Protein AF-A0A2S6IMH3-F1 (afdb_monomer_lite)

Sequence (293 aa):
MNIKSLANKIFGTENSYPKGGEVFQAMNDVEITYLTHFMAPYTGGEKAILLKGEKVLVSKPLNSKPKGYYCYPLNADEVEQRIIPNSDKNNPAYNGFSLSIDTKSLNTDFIKIELMPIEYRKGDATSPIDENTKIITHICNDIGGWGKGFVMAITKKWKEPENEYRKWYKAKIGEESNIVEYQRLTRRDEYSNEKEFKLGNVQFVKVSNGLWIANMIAQHKIRKNNDGLPPIRYPFVRECLERVREFAQVENANVHMPRIGCGLAGGEWTKIEEIINDELIAHEIRTTVYDFE

Secondary structure (DSSP, 8-state):
--HHHHHHHHH--S-----TT-EEEESS-EEEEEEEEESSS-----EEEEPTT-EEEEPPPSSSS-SEEEEEETTHHHHHHHHS-HHHHTSTTEEEEEEEEEHHHHHHTEEEE-PPPPEEEES-TTS---SSEEEEEEEEETT---SSSHHHHHHHH-SHHHHHHHHHHHHSB---BTTEEEPPPTTS-TT--TTBSSTT-EEEEEEETTEEEEEEEEE-SSS--TT---SB-HHHHHHHHHHHHHHHHHHTEEEEEESTTSSTT---HHHHHHHHIIIIITTT--EEEEEP-

Foldseek 3Di:
DDPVVVCCLVQVPDLDDDAALWKKFFQAWDWWKKWWDFPDPDIDIDIDTDGGGWMWGFHHDPDPRDQWTWIATPPQVVCCVPPPDPVQLVDPGTDGMTITGGSVCRNHRIDIDDFDAAAEDADQLVDDDDPAQEEEEAEDELQLDADDDNSVVCCVQAVFVSVQSNVLSVVQFHDDDPFKDWFDDPSDDPPDDLRGSDQLHWIWGHRDVSYIYTHQHAFYDQQADPVRHFRGHLVSLLSSLLSVQVVCVVRVYAYTYELHCVPSRPDDSVSSSSSCSNRARSSNRHHYYYDYD

pLDDT: mean 91.73, std 11.68, range [42.66, 98.88]

Structure (mmCIF, N/CA/C/O backbone):
data_AF-A0A2S6IMH3-F1
#
_entry.id   AF-A0A2S6IMH3-F1
#
loop_
_atom_site.group_PDB
_atom_site.id
_atom_site.type_symbol
_atom_site.label_atom_id
_atom_site.label_alt_id
_atom_site.label_comp_id
_atom_site.label_asym_id
_atom_site.label_entity_id
_atom_site.label_seq_id
_atom_site.pdbx_PDB_ins_code
_atom_site.Cartn_x
_atom_site.Cartn_y
_atom_site.Cartn_z
_atom_site.occupancy
_atom_site.B_iso_or_equiv
_atom_site.auth_seq_id
_atom_site.auth_comp_id
_atom_site.auth_asym_id
_atom_site.auth_atom_id
_atom_site.pdbx_PDB_model_num
ATOM 1 N N . MET A 1 1 ? 5.808 -21.709 34.365 1.00 49.97 1 MET A N 1
ATOM 2 C CA . MET A 1 1 ? 4.997 -20.593 33.827 1.00 49.97 1 MET A CA 1
ATOM 3 C C . MET A 1 1 ? 3.791 -20.442 34.753 1.00 49.97 1 MET A C 1
ATOM 5 O O . MET A 1 1 ? 3.103 -21.431 34.959 1.00 49.97 1 MET A O 1
ATOM 9 N N . ASN A 1 2 ? 3.633 -19.312 35.450 1.00 55.41 2 ASN A N 1
ATOM 10 C CA . ASN A 1 2 ? 2.625 -19.162 36.516 1.00 55.41 2 ASN A CA 1
ATOM 11 C C . ASN A 1 2 ? 1.248 -18.842 35.900 1.00 55.41 2 ASN A C 1
ATOM 13 O O . ASN A 1 2 ? 1.184 -18.072 34.946 1.00 55.41 2 ASN A O 1
ATOM 17 N N . ILE A 1 3 ? 0.160 -19.387 36.455 1.00 51.22 3 ILE A N 1
ATOM 18 C CA . ILE A 1 3 ? -1.235 -19.142 36.041 1.00 51.22 3 ILE A CA 1
ATOM 19 C C . ILE A 1 3 ? -1.537 -17.639 35.923 1.00 51.22 3 ILE A C 1
ATOM 21 O O . ILE A 1 3 ? -2.227 -17.236 34.996 1.00 51.22 3 ILE A O 1
ATOM 25 N N . LYS A 1 4 ? -0.936 -16.790 36.771 1.00 48.25 4 LYS A N 1
ATOM 26 C CA . LYS A 1 4 ? -1.015 -15.322 36.642 1.00 48.25 4 LYS A CA 1
ATOM 27 C C . LYS A 1 4 ? -0.402 -14.783 35.345 1.00 48.25 4 LYS A C 1
ATOM 29 O O . LYS A 1 4 ? -0.964 -13.883 34.743 1.00 48.25 4 LYS A O 1
ATOM 34 N N . SER A 1 5 ? 0.726 -15.328 34.882 1.00 45.41 5 SER A N 1
ATOM 35 C CA . SER A 1 5 ? 1.351 -14.884 33.627 1.00 45.41 5 SER A CA 1
ATOM 36 C C . SER A 1 5 ? 0.591 -15.384 32.400 1.00 45.41 5 SER A C 1
ATOM 38 O O . SER A 1 5 ? 0.655 -14.748 31.356 1.00 45.41 5 SER A O 1
ATOM 40 N N . LEU A 1 6 ? -0.123 -16.509 32.516 1.00 45.91 6 LEU A N 1
ATOM 41 C CA . LEU A 1 6 ? -1.008 -17.008 31.466 1.00 45.91 6 LEU A CA 1
ATOM 42 C C . LEU A 1 6 ? -2.310 -16.195 31.434 1.00 45.91 6 LEU A C 1
ATOM 44 O O . LEU A 1 6 ? -2.713 -15.735 30.376 1.00 45.91 6 LEU A O 1
ATOM 48 N N . ALA A 1 7 ? -2.903 -15.915 32.597 1.00 44.28 7 ALA A N 1
ATOM 49 C CA . ALA A 1 7 ? -4.093 -15.082 32.730 1.00 44.28 7 ALA A CA 1
ATOM 50 C C . ALA A 1 7 ? -3.840 -13.627 32.313 1.00 44.28 7 ALA A C 1
ATOM 52 O O . ALA A 1 7 ? -4.671 -13.057 31.632 1.00 44.28 7 ALA A O 1
ATOM 53 N N . ASN A 1 8 ? -2.683 -13.034 32.617 1.00 46.56 8 ASN A N 1
ATOM 54 C CA . ASN A 1 8 ? -2.354 -11.678 32.155 1.00 46.56 8 ASN A CA 1
ATOM 55 C C . ASN A 1 8 ? -2.130 -11.615 30.638 1.00 46.56 8 ASN A C 1
ATOM 57 O O . ASN A 1 8 ? -2.376 -10.582 30.026 1.00 46.56 8 ASN A O 1
ATOM 61 N N . LYS A 1 9 ? -1.684 -12.723 30.033 1.00 47.62 9 LYS A N 1
ATOM 62 C CA . LYS A 1 9 ? -1.508 -12.853 28.582 1.00 47.62 9 LYS A CA 1
ATOM 63 C C . LYS A 1 9 ? -2.830 -13.140 27.854 1.00 47.62 9 LYS A C 1
ATOM 65 O O . LYS A 1 9 ? -2.941 -12.819 26.681 1.00 47.62 9 LYS A O 1
ATOM 70 N N . ILE A 1 10 ? -3.808 -13.730 28.549 1.00 49.09 10 ILE A N 1
ATOM 71 C CA . ILE A 1 10 ? -5.142 -14.073 28.025 1.00 49.09 10 ILE A CA 1
ATOM 72 C C . ILE A 1 10 ? -6.184 -12.971 28.318 1.00 49.09 10 ILE A C 1
ATOM 74 O O . ILE A 1 10 ? -7.085 -12.772 27.516 1.00 49.09 10 ILE A O 1
ATOM 78 N N . PHE A 1 11 ? -6.063 -12.248 29.437 1.00 51.41 11 PHE A N 1
ATOM 79 C CA . PHE A 1 11 ? -7.075 -11.317 29.970 1.00 51.41 11 PHE A CA 1
ATOM 80 C C . PHE A 1 11 ? -6.559 -9.891 30.247 1.00 51.41 11 PHE A C 1
ATOM 82 O O . PHE A 1 11 ? -7.263 -9.127 30.897 1.00 51.41 11 PHE A O 1
ATOM 89 N N . GLY A 1 12 ? -5.339 -9.533 29.816 1.00 49.28 12 GLY A N 1
ATOM 90 C CA . GLY A 1 12 ? -4.837 -8.147 29.798 1.00 49.28 12 GLY A CA 1
ATOM 91 C C . GLY A 1 12 ? -5.061 -7.344 31.089 1.00 49.28 12 GLY A C 1
ATOM 92 O O . GLY A 1 12 ? -5.880 -6.435 31.122 1.00 49.28 12 GLY A O 1
ATOM 93 N N . THR A 1 13 ? -4.348 -7.658 32.175 1.00 42.66 13 THR A N 1
ATOM 94 C CA . THR A 1 13 ? -4.572 -7.021 33.497 1.00 42.66 13 THR A CA 1
ATOM 95 C C . THR A 1 13 ? -3.526 -5.977 33.905 1.00 42.66 13 THR A C 1
ATOM 97 O O . THR A 1 13 ? -3.531 -5.506 35.042 1.00 42.66 13 THR A O 1
ATOM 100 N N . GLU A 1 14 ? -2.661 -5.541 32.993 1.00 50.66 14 GLU A N 1
ATOM 101 C CA . GLU A 1 14 ? -1.956 -4.264 33.133 1.00 50.66 14 GLU A CA 1
ATOM 102 C C . GLU A 1 14 ? -2.508 -3.318 32.072 1.00 50.66 14 GLU A C 1
ATOM 104 O O . GLU A 1 14 ? -2.793 -3.771 30.967 1.00 50.66 14 GLU A O 1
ATOM 109 N N . ASN A 1 15 ? -2.675 -2.031 32.405 1.00 57.66 15 ASN A N 1
ATOM 110 C CA . ASN A 1 15 ? -3.022 -0.969 31.454 1.00 57.66 15 ASN A CA 1
ATOM 111 C C . ASN A 1 15 ? -1.954 -0.914 30.351 1.00 57.66 15 ASN A C 1
ATOM 113 O O . ASN A 1 15 ? -1.018 -0.114 30.409 1.00 57.66 15 ASN A O 1
ATOM 117 N N . SER A 1 16 ? -2.066 -1.815 29.382 1.00 81.12 16 SER A N 1
ATOM 118 C CA . SER A 1 16 ? -1.220 -1.861 28.213 1.00 81.12 16 SER A CA 1
ATOM 119 C C . SER A 1 16 ? -1.699 -0.739 27.307 1.00 81.12 16 SER A C 1
ATOM 121 O O . SER A 1 16 ? -2.900 -0.546 27.109 1.00 81.12 16 SER A O 1
ATOM 123 N N . TYR A 1 17 ? -0.761 0.078 26.849 1.00 91.94 17 TYR A N 1
ATOM 124 C CA . TYR A 1 17 ? -1.048 1.130 25.890 1.00 91.94 17 TYR A CA 1
ATOM 125 C C . TYR A 1 17 ? -0.683 0.576 24.515 1.00 91.94 17 TYR A C 1
ATOM 127 O O . TYR A 1 17 ? 0.518 0.419 24.259 1.00 91.94 17 TYR A O 1
ATOM 135 N N . PRO A 1 18 ? -1.677 0.261 23.658 1.00 93.19 18 PRO A N 1
ATOM 136 C CA . PRO A 1 18 ? -1.435 -0.108 22.275 1.00 93.19 18 PRO A CA 1
ATOM 137 C C . PRO A 1 18 ? -0.424 0.810 21.586 1.00 93.19 18 PRO A C 1
ATOM 139 O O . PRO A 1 18 ? -0.405 2.032 21.794 1.00 93.19 18 PRO A O 1
ATOM 142 N N . LYS A 1 19 ? 0.437 0.208 20.774 1.00 92.56 19 LYS A N 1
ATOM 143 C CA . LYS A 1 19 ? 1.395 0.904 19.916 1.00 92.56 19 LYS A CA 1
ATOM 144 C C . LYS A 1 19 ? 0.761 1.155 18.550 1.00 92.56 19 LYS A C 1
ATOM 146 O O . LYS A 1 19 ? -0.096 0.400 18.103 1.00 92.56 19 LYS A O 1
ATOM 151 N N . GLY A 1 20 ? 1.220 2.206 17.873 1.00 93.06 20 GLY A N 1
ATOM 152 C CA . GLY A 1 20 ? 0.855 2.420 16.472 1.00 93.06 20 GLY A CA 1
ATOM 153 C C . GLY A 1 20 ? 1.288 1.235 15.608 1.00 93.06 20 GLY A C 1
ATOM 154 O O . GLY A 1 20 ? 2.365 0.681 15.841 1.00 93.06 20 GLY A O 1
ATOM 155 N N . GLY A 1 21 ? 0.449 0.856 14.648 1.00 93.62 21 GLY A N 1
ATOM 156 C CA . GLY A 1 21 ? 0.671 -0.292 13.767 1.00 93.62 21 GLY A CA 1
ATOM 157 C C . GLY A 1 21 ? 0.165 -1.629 14.323 1.00 93.62 21 GLY A C 1
ATOM 158 O O . GLY A 1 21 ? 0.198 -2.634 13.620 1.00 93.62 21 GLY A O 1
ATOM 159 N N . GLU A 1 22 ? -0.303 -1.684 15.575 1.00 96.00 22 GLU A N 1
ATOM 160 C CA . GLU A 1 22 ? -0.911 -2.902 16.120 1.00 96.00 22 GLU A CA 1
ATOM 161 C C . GLU A 1 22 ? -2.338 -3.091 15.591 1.00 96.00 22 GLU A C 1
ATOM 163 O O . GLU A 1 22 ? -3.092 -2.127 15.451 1.00 96.00 22 GLU A O 1
ATOM 168 N N . VAL A 1 23 ? -2.716 -4.345 15.335 1.00 98.00 23 VAL A N 1
ATOM 169 C CA . VAL A 1 23 ? -4.060 -4.712 14.877 1.00 98.00 23 VAL A CA 1
ATOM 170 C C . VAL A 1 23 ? -4.837 -5.369 16.009 1.00 98.00 23 VAL A C 1
ATOM 172 O O . VAL A 1 23 ? -4.330 -6.247 16.706 1.00 98.00 23 VAL A O 1
ATOM 175 N N . PHE A 1 24 ? -6.087 -4.953 16.172 1.00 98.19 24 PHE A N 1
ATOM 176 C CA . PHE A 1 24 ? -7.011 -5.468 17.176 1.00 98.19 24 PHE A CA 1
ATOM 177 C C . PHE A 1 24 ? -8.290 -5.957 16.508 1.00 98.19 24 PHE A C 1
ATOM 179 O O . PHE A 1 24 ? -8.795 -5.310 15.599 1.00 98.19 24 PHE A O 1
ATOM 186 N N . GLN A 1 25 ? -8.824 -7.086 16.964 1.00 98.44 25 GLN A N 1
ATOM 187 C CA . GLN A 1 25 ? -10.069 -7.669 16.469 1.00 98.44 25 GLN A CA 1
ATOM 188 C C . GLN A 1 25 ? -11.159 -7.580 17.533 1.00 98.44 25 GLN A C 1
ATOM 190 O O . GLN A 1 25 ? -10.932 -7.968 18.680 1.00 98.44 25 GLN A O 1
ATOM 195 N N . ALA A 1 26 ? -12.343 -7.105 17.154 1.00 98.31 26 ALA A N 1
ATOM 196 C CA . ALA A 1 26 ? -13.490 -7.022 18.049 1.00 98.31 26 ALA A CA 1
ATOM 197 C C . ALA A 1 26 ? -13.947 -8.427 18.486 1.00 98.31 26 ALA A C 1
ATOM 199 O O . ALA A 1 26 ? -14.211 -9.295 17.646 1.00 98.31 26 ALA A O 1
ATOM 200 N N . MET A 1 27 ? -14.050 -8.671 19.797 1.00 98.00 27 MET A N 1
ATOM 201 C CA . MET A 1 27 ? -14.476 -9.973 20.339 1.00 98.00 27 MET A CA 1
ATOM 202 C C . MET A 1 27 ? -15.998 -10.165 20.296 1.00 98.00 27 MET A C 1
ATOM 204 O O . MET A 1 27 ? -16.481 -11.297 20.199 1.00 98.00 27 MET A O 1
ATOM 208 N N . ASN A 1 28 ? -16.737 -9.058 20.349 1.00 97.69 28 ASN A N 1
ATOM 209 C CA . ASN A 1 28 ? -18.189 -8.949 20.224 1.00 97.69 28 ASN A CA 1
ATOM 210 C C . ASN A 1 28 ? -18.518 -7.692 19.408 1.00 97.69 28 ASN A C 1
ATOM 212 O O . ASN A 1 28 ? -17.605 -7.004 18.964 1.00 97.69 28 ASN A O 1
ATOM 216 N N . ASP A 1 29 ? -19.798 -7.385 19.227 1.00 98.19 29 ASP A N 1
ATOM 217 C CA . ASP A 1 29 ? -20.202 -6.078 18.714 1.00 98.19 29 ASP A CA 1
ATOM 218 C C . ASP A 1 29 ? -19.805 -4.993 19.728 1.00 98.19 29 ASP A C 1
ATOM 220 O O . ASP A 1 29 ? -20.123 -5.104 20.916 1.00 98.19 29 ASP A O 1
ATOM 224 N N . VAL A 1 30 ? -19.089 -3.965 19.273 1.00 97.69 30 VAL A N 1
ATOM 225 C CA . VAL A 1 30 ? -18.540 -2.902 20.125 1.00 97.69 30 VAL A CA 1
ATOM 226 C C . VAL A 1 30 ? -19.104 -1.554 19.705 1.00 97.69 30 VAL A C 1
ATOM 228 O O . VAL A 1 30 ? -19.024 -1.173 18.538 1.00 97.69 30 VAL A O 1
ATOM 231 N N . GLU A 1 31 ? -19.640 -0.801 20.666 1.00 97.62 31 GLU A N 1
ATOM 232 C CA . GLU A 1 31 ? -19.983 0.603 20.446 1.00 97.62 31 GLU A CA 1
ATOM 233 C C . GLU A 1 31 ? -18.699 1.432 20.318 1.00 97.62 31 GLU A C 1
ATOM 235 O O . GLU A 1 31 ? -17.872 1.475 21.227 1.00 97.62 31 GLU A O 1
ATOM 240 N N . ILE A 1 32 ? -18.540 2.099 19.181 1.00 96.50 32 ILE A N 1
ATOM 241 C CA . ILE A 1 32 ? -17.420 2.989 18.877 1.00 96.50 32 ILE A CA 1
ATOM 242 C C . ILE A 1 32 ? -17.950 4.373 18.508 1.00 96.50 32 ILE A C 1
ATOM 244 O O . ILE A 1 32 ? -19.150 4.567 18.322 1.00 96.50 32 ILE A O 1
ATOM 248 N N . THR A 1 33 ? -17.061 5.355 18.381 1.00 97.31 33 THR A N 1
ATOM 249 C CA . THR A 1 33 ? -17.391 6.635 17.736 1.00 97.31 33 THR A CA 1
ATOM 250 C C . THR A 1 33 ? -16.682 6.698 16.393 1.00 97.31 33 THR A C 1
ATOM 252 O O . THR A 1 33 ? -15.474 6.487 16.353 1.00 97.31 33 THR A O 1
ATOM 255 N N . TYR A 1 34 ? -17.387 6.977 15.299 1.00 96.31 34 TYR A N 1
ATOM 256 C CA . TYR A 1 34 ? -16.725 7.283 14.029 1.00 96.31 34 TYR A CA 1
ATOM 257 C C . TYR A 1 34 ? -16.506 8.789 13.903 1.00 96.31 34 TYR A C 1
ATOM 259 O O . TYR A 1 34 ? -17.234 9.586 14.491 1.00 96.31 34 TYR A O 1
ATOM 267 N N . LEU A 1 35 ? -15.500 9.180 13.131 1.00 94.94 35 LEU A N 1
ATOM 268 C CA . LEU A 1 35 ? -15.166 10.564 12.835 1.00 94.94 35 LEU A CA 1
ATOM 269 C C . LEU A 1 35 ? -14.980 10.692 11.330 1.00 94.94 35 LEU A C 1
ATOM 271 O O . LEU A 1 35 ? -14.076 10.089 10.757 1.00 94.94 35 LEU A O 1
ATOM 275 N N . THR A 1 36 ? -15.854 11.457 10.693 1.00 93.06 36 THR A N 1
ATOM 276 C CA . THR A 1 36 ? -15.770 11.769 9.263 1.00 93.06 36 THR A CA 1
ATOM 277 C C . THR A 1 36 ? -14.733 12.858 9.038 1.00 93.06 36 THR A C 1
ATOM 279 O O . THR A 1 36 ? -14.625 13.819 9.807 1.00 93.06 36 THR A O 1
ATOM 282 N N . HIS A 1 37 ? -13.959 12.717 7.971 1.00 90.38 37 HIS A N 1
ATOM 283 C CA . HIS A 1 37 ? -12.962 13.691 7.568 1.00 90.38 37 HIS A CA 1
ATOM 284 C C . HIS A 1 37 ? -13.447 14.421 6.323 1.00 90.38 37 HIS A C 1
ATOM 286 O O . HIS A 1 37 ? -13.822 13.794 5.335 1.00 90.38 37 HIS A O 1
ATOM 292 N N . PHE A 1 38 ? -13.385 15.750 6.352 1.00 87.19 38 PHE A N 1
ATOM 293 C CA . PHE A 1 38 ? -13.711 16.583 5.204 1.00 87.19 38 PHE A CA 1
ATOM 294 C C . PHE A 1 38 ? -12.528 17.468 4.817 1.00 87.19 38 PHE A C 1
ATOM 296 O O . PHE A 1 38 ? -11.763 17.927 5.665 1.00 87.19 38 PHE A O 1
ATOM 303 N N . MET A 1 39 ? -12.423 17.798 3.532 1.00 81.00 39 MET A N 1
ATOM 304 C CA . MET A 1 39 ? -11.598 18.892 3.005 1.00 81.00 39 MET A CA 1
ATOM 305 C C . MET A 1 39 ? -12.248 20.261 3.292 1.00 81.00 39 MET A C 1
ATOM 307 O O . MET A 1 39 ? -12.328 21.135 2.433 1.00 81.00 39 MET A O 1
ATOM 311 N N . ALA A 1 40 ? -12.764 20.425 4.507 1.00 79.31 40 ALA A N 1
ATOM 312 C CA . ALA A 1 40 ? -13.499 21.579 5.006 1.00 79.31 40 ALA A CA 1
ATOM 313 C C . ALA A 1 40 ? -13.310 21.660 6.536 1.00 79.31 40 ALA A C 1
ATOM 315 O O . ALA A 1 40 ? -12.964 20.653 7.155 1.00 79.31 40 ALA A O 1
ATOM 316 N N . PRO A 1 41 ? -13.519 22.821 7.186 1.00 77.31 41 PRO A N 1
ATOM 317 C CA . PRO A 1 41 ? -13.230 23.007 8.611 1.00 77.31 41 PRO A CA 1
ATOM 318 C C . PRO A 1 41 ? -14.312 22.404 9.528 1.00 77.31 41 PRO A C 1
ATOM 320 O O . PRO A 1 41 ? -14.721 23.028 10.505 1.00 77.31 41 PRO A O 1
ATOM 323 N N . TYR A 1 42 ? -14.804 21.206 9.216 1.00 75.31 42 TYR A N 1
ATOM 324 C CA . TYR A 1 42 ? -15.723 20.468 10.071 1.00 75.31 42 TYR A CA 1
ATOM 325 C C . TYR A 1 42 ? -15.416 18.972 10.024 1.00 75.31 42 TYR A C 1
ATOM 327 O O . TYR A 1 42 ? -15.013 18.426 9.001 1.00 75.31 42 TYR A O 1
ATOM 335 N N . THR A 1 43 ? -15.604 18.320 11.165 1.00 72.12 43 THR A N 1
ATOM 336 C CA . THR A 1 43 ? -15.577 16.863 11.302 1.00 72.12 43 THR A CA 1
ATOM 337 C C . THR A 1 43 ? -16.864 16.485 12.018 1.00 72.12 43 THR A C 1
ATOM 339 O O . THR A 1 43 ? -17.209 17.101 13.029 1.00 72.12 43 THR A O 1
ATOM 342 N N . GLY A 1 44 ? -17.628 15.565 11.437 1.00 78.00 44 GLY A N 1
ATOM 343 C CA . GLY A 1 44 ? -18.809 14.986 12.070 1.00 78.00 44 GLY A CA 1
ATOM 344 C C . GLY A 1 44 ? -18.439 13.681 12.764 1.00 78.00 44 GLY A C 1
ATOM 345 O O . GLY A 1 44 ? -17.421 13.070 12.437 1.00 78.00 44 GLY A O 1
ATOM 346 N N . GLY A 1 45 ? -19.263 13.220 13.695 1.00 82.50 45 GLY A N 1
ATOM 347 C CA . GLY A 1 45 ? -19.057 11.916 14.304 1.00 82.50 45 GLY A CA 1
ATOM 348 C C . GLY A 1 45 ? -20.184 11.532 15.236 1.00 82.50 45 GLY A C 1
ATOM 349 O O . GLY A 1 45 ? -20.658 12.354 16.019 1.00 82.50 45 GLY A O 1
ATOM 350 N N . GLU A 1 46 ? -20.594 10.275 15.149 1.00 92.31 46 GLU A N 1
ATOM 351 C CA . GLU A 1 46 ? -21.625 9.701 16.000 1.00 92.31 46 GLU A CA 1
ATOM 352 C C . GLU A 1 46 ? -21.186 8.329 16.511 1.00 92.31 46 GLU A C 1
ATOM 354 O O . GLU A 1 46 ? -20.132 7.792 16.149 1.00 92.31 46 GLU A O 1
ATOM 359 N N . LYS A 1 47 ? -22.005 7.767 17.398 1.00 95.88 47 LYS A N 1
ATOM 360 C CA . LYS A 1 47 ? -21.836 6.392 17.845 1.00 95.88 47 LYS A CA 1
ATOM 361 C C . LYS A 1 47 ? -22.246 5.435 16.733 1.00 95.88 47 LYS A C 1
ATOM 363 O O . LYS A 1 47 ? -23.273 5.628 16.091 1.00 95.88 47 LYS A O 1
ATOM 368 N N . ALA A 1 48 ? -21.477 4.373 16.558 1.00 96.50 48 ALA A N 1
ATOM 369 C CA . ALA A 1 48 ? -21.828 3.263 15.687 1.00 96.50 48 ALA A CA 1
ATOM 370 C C . ALA A 1 48 ? -21.376 1.943 16.310 1.00 96.50 48 ALA A C 1
ATOM 372 O O . ALA A 1 48 ? -20.694 1.921 17.333 1.00 96.50 48 ALA A O 1
ATOM 373 N N . ILE A 1 49 ? -21.766 0.836 15.686 1.00 97.44 49 ILE A N 1
ATOM 374 C CA . ILE A 1 49 ? -21.348 -0.501 16.099 1.00 97.44 49 ILE A CA 1
ATOM 375 C C . ILE A 1 49 ? -20.261 -0.994 15.149 1.00 97.44 49 ILE A C 1
ATOM 377 O O . ILE A 1 49 ? -20.482 -1.067 13.940 1.00 97.44 49 ILE A O 1
ATOM 381 N N . LEU A 1 50 ? -19.107 -1.361 15.695 1.00 97.81 50 LEU A N 1
ATOM 382 C CA . LEU A 1 50 ? -18.138 -2.216 15.023 1.00 97.81 50 LEU A CA 1
ATOM 383 C C . LEU A 1 50 ? -18.536 -3.671 15.298 1.00 97.81 50 LEU A C 1
ATOM 385 O O . LEU A 1 50 ? -18.760 -4.038 16.450 1.00 97.81 50 LEU A O 1
ATOM 389 N N . LEU A 1 51 ? -18.688 -4.480 14.256 1.00 98.44 51 LEU A N 1
ATOM 390 C CA . LEU A 1 51 ? -19.200 -5.840 14.376 1.00 98.44 51 LEU A CA 1
ATOM 391 C C . LEU A 1 51 ? -18.133 -6.784 14.923 1.00 98.44 51 LEU A C 1
ATOM 393 O O . LEU A 1 51 ? -16.933 -6.625 14.680 1.00 98.44 51 LEU A O 1
ATOM 397 N N . LYS A 1 52 ? -18.591 -7.830 15.611 1.00 98.31 52 LYS A N 1
ATOM 398 C CA . LYS A 1 52 ? -17.737 -8.936 16.035 1.00 98.31 52 LYS A CA 1
ATOM 399 C C . LYS A 1 52 ? -16.887 -9.451 14.872 1.00 98.31 52 LYS A C 1
ATOM 401 O O . LYS A 1 52 ? -17.400 -9.836 13.825 1.00 98.31 52 LYS A O 1
ATOM 406 N N . GLY A 1 53 ? -15.585 -9.560 15.112 1.00 97.81 53 GLY A N 1
ATOM 407 C CA . GLY A 1 53 ? -14.618 -10.077 14.150 1.00 97.81 53 GLY A CA 1
ATOM 408 C C . GLY A 1 53 ? -13.998 -9.030 13.227 1.00 97.81 53 GLY A C 1
ATOM 409 O O . GLY A 1 53 ? -12.987 -9.340 12.601 1.00 97.81 53 GLY A O 1
ATOM 410 N N . GLU A 1 54 ? -14.523 -7.803 13.178 1.00 98.12 54 GLU A N 1
ATOM 411 C CA . GLU A 1 54 ? -13.877 -6.718 12.438 1.00 98.12 54 GLU A CA 1
ATOM 412 C C . GLU A 1 54 ? -12.549 -6.334 13.103 1.00 98.12 54 GLU A C 1
ATOM 414 O O . GLU A 1 54 ? -12.412 -6.324 14.333 1.00 98.12 54 GLU A O 1
ATOM 419 N N . LYS A 1 55 ? -11.549 -6.056 12.263 1.00 98.50 55 LYS A N 1
ATOM 420 C CA . LYS A 1 55 ? -10.186 -5.724 12.678 1.00 98.50 55 LYS A CA 1
ATOM 421 C C . LYS A 1 55 ? -9.926 -4.237 12.475 1.00 98.50 55 LYS A C 1
ATOM 423 O O . LYS A 1 55 ? -10.338 -3.664 11.469 1.00 98.50 55 LYS A O 1
ATOM 428 N N . VAL A 1 56 ? -9.188 -3.632 13.397 1.00 98.38 56 VAL A N 1
ATOM 429 C CA . VAL A 1 56 ? -8.772 -2.231 13.333 1.00 98.38 56 VAL A CA 1
ATOM 430 C C . VAL A 1 56 ? -7.264 -2.097 13.499 1.00 98.38 56 VAL A C 1
ATOM 432 O O . VAL A 1 56 ? -6.671 -2.731 14.371 1.00 98.38 56 VAL A O 1
ATOM 435 N N . LEU A 1 57 ? -6.655 -1.248 12.676 1.00 98.12 57 LEU A N 1
ATOM 436 C CA . LEU A 1 57 ? -5.275 -0.796 12.788 1.00 98.12 57 LEU A CA 1
ATOM 437 C C . LEU A 1 57 ? -5.203 0.420 13.713 1.00 98.12 57 LEU A C 1
ATOM 439 O O . LEU A 1 57 ? -5.880 1.425 13.486 1.00 98.12 57 LEU A O 1
ATOM 443 N N . VAL A 1 58 ? -4.366 0.348 14.742 1.00 97.25 58 VAL A N 1
ATOM 444 C CA . VAL A 1 58 ? -4.184 1.426 15.715 1.00 97.25 58 VAL A CA 1
ATOM 445 C C . VAL A 1 58 ? -3.231 2.488 15.164 1.00 97.25 58 VAL A C 1
ATOM 447 O O . VAL A 1 58 ? -2.101 2.196 14.773 1.00 97.25 58 VAL A O 1
ATOM 450 N N . SER A 1 59 ? -3.660 3.751 15.175 1.00 94.75 59 SER A N 1
ATOM 451 C CA . SER A 1 59 ? -2.795 4.879 14.812 1.00 94.75 59 SER A CA 1
ATOM 452 C C . SER A 1 59 ? -1.677 5.104 15.831 1.00 94.75 59 SER A C 1
ATOM 454 O O . SER A 1 59 ? -1.773 4.749 17.008 1.00 94.75 59 SER A O 1
ATOM 456 N N . LYS A 1 60 ? -0.605 5.769 15.396 1.00 92.31 60 LYS A N 1
ATOM 457 C CA . LYS A 1 60 ? 0.478 6.177 16.290 1.00 92.31 60 LYS A CA 1
ATOM 458 C C . LYS A 1 60 ? -0.033 7.176 17.342 1.00 92.31 60 LYS A C 1
ATOM 460 O O . LYS A 1 60 ? -0.454 8.275 16.973 1.00 92.31 60 LYS A O 1
ATOM 465 N N . PRO A 1 61 ? 0.041 6.854 18.648 1.00 89.88 61 PRO A N 1
ATOM 466 C CA . PRO A 1 61 ? -0.433 7.759 19.685 1.00 89.88 61 PRO A CA 1
ATOM 467 C C . PRO A 1 61 ? 0.497 8.970 19.830 1.00 89.88 61 PRO A C 1
ATOM 469 O O . PRO A 1 61 ? 1.719 8.854 19.735 1.00 89.88 61 PRO A O 1
ATOM 472 N N . LEU A 1 62 ? -0.086 10.138 20.118 1.00 84.62 62 LEU A N 1
ATOM 473 C CA . LEU A 1 62 ? 0.667 11.373 20.387 1.00 84.62 62 LEU A CA 1
ATOM 474 C C . LEU A 1 62 ? 1.298 11.393 21.786 1.00 84.62 62 LEU A C 1
ATOM 476 O O . LEU A 1 62 ? 2.317 12.042 22.004 1.00 84.62 62 LEU A O 1
ATOM 480 N N . ASN A 1 63 ? 0.686 10.682 22.735 1.00 88.50 63 ASN A N 1
ATOM 481 C CA . ASN A 1 63 ? 1.079 10.659 24.140 1.00 88.50 63 ASN A CA 1
ATOM 482 C C . ASN A 1 63 ? 1.456 9.236 24.556 1.00 88.50 63 ASN A C 1
ATOM 484 O O . ASN A 1 63 ? 0.937 8.273 24.005 1.00 88.50 63 ASN A O 1
ATOM 488 N N . SER A 1 64 ? 2.295 9.091 25.583 1.00 85.69 64 SER A N 1
ATOM 489 C CA . SER A 1 64 ? 2.705 7.776 26.108 1.00 85.69 64 SER A CA 1
ATOM 490 C C . SER A 1 64 ? 1.600 7.027 26.863 1.00 85.69 64 SER A C 1
ATOM 492 O O . SER A 1 64 ? 1.708 5.821 27.064 1.00 85.69 64 SER A O 1
ATOM 494 N N . LYS A 1 65 ? 0.550 7.738 27.295 1.00 89.69 65 LYS A N 1
ATOM 495 C CA . LYS A 1 65 ? -0.624 7.196 27.997 1.00 89.69 65 LYS A CA 1
ATOM 496 C C . LYS A 1 65 ? -1.917 7.737 27.375 1.00 89.69 65 LYS A C 1
ATOM 498 O O . LYS A 1 65 ? -2.588 8.572 27.989 1.00 89.69 65 LYS A O 1
ATOM 503 N N . PRO A 1 66 ? -2.229 7.371 26.124 1.00 92.38 66 PRO A N 1
ATOM 504 C CA . PRO A 1 66 ? -3.416 7.871 25.441 1.00 92.38 66 PRO A CA 1
ATOM 505 C C . PRO A 1 66 ? -4.692 7.400 26.153 1.00 92.38 66 PRO A C 1
ATOM 507 O O . PRO A 1 66 ? -4.737 6.312 26.732 1.00 92.38 66 PRO A O 1
ATOM 510 N N . LYS A 1 67 ? -5.732 8.242 26.124 1.00 92.88 67 LYS A N 1
ATOM 511 C CA . LYS A 1 67 ? -7.080 7.891 26.612 1.00 92.88 67 LYS A CA 1
ATOM 512 C C . LYS A 1 67 ? -7.901 7.137 25.564 1.00 92.88 67 LYS A C 1
ATOM 514 O O . LYS A 1 67 ? -8.852 6.453 25.916 1.00 92.88 67 LYS A O 1
ATOM 519 N N . GLY A 1 68 ? -7.522 7.279 24.303 1.00 93.94 68 GLY A N 1
ATOM 520 C CA . GLY A 1 68 ? -8.103 6.600 23.164 1.00 93.94 68 GLY A CA 1
ATOM 521 C C . GLY A 1 68 ? -7.226 6.799 21.942 1.00 93.9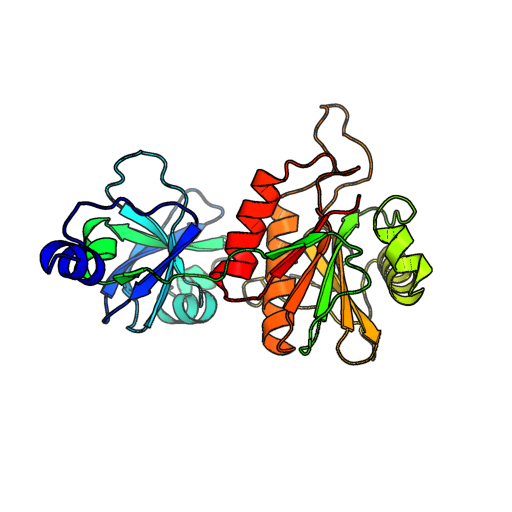4 68 GLY A C 1
ATOM 522 O O . GLY A 1 68 ? -6.249 7.556 21.979 1.00 93.94 68 GLY A O 1
ATOM 523 N N . TYR A 1 69 ? -7.585 6.096 20.885 1.00 96.06 69 TYR A N 1
ATOM 524 C CA . TYR A 1 69 ? -6.824 5.997 19.658 1.00 96.06 69 TYR A CA 1
ATOM 525 C C . TYR A 1 69 ? -7.727 6.313 18.478 1.00 96.06 69 TYR A C 1
ATOM 527 O O . TYR A 1 69 ? -8.897 5.928 18.473 1.00 96.06 69 TYR A O 1
ATOM 535 N N . TYR A 1 70 ? -7.152 6.958 17.463 1.00 96.75 70 TYR A N 1
ATOM 536 C CA . TYR A 1 70 ? -7.693 6.796 16.124 1.00 96.75 70 TYR A CA 1
ATOM 537 C C . TYR A 1 70 ? -7.368 5.383 15.654 1.00 96.75 70 TYR A C 1
ATOM 539 O O . TYR A 1 70 ? -6.232 4.919 15.795 1.00 96.75 70 TYR A O 1
ATOM 547 N N . CYS A 1 71 ? -8.362 4.721 15.101 1.00 97.62 71 CYS A N 1
ATOM 548 C CA . CYS A 1 71 ? -8.288 3.368 14.601 1.00 97.62 71 CYS A CA 1
ATOM 549 C C . CYS A 1 71 ? -8.854 3.347 13.181 1.00 97.62 71 CYS A C 1
ATOM 551 O O . CYS A 1 71 ? -9.818 4.054 12.882 1.00 97.62 71 CYS A O 1
ATOM 553 N N . TYR A 1 72 ? -8.262 2.536 12.312 1.00 97.31 72 TYR A N 1
ATOM 554 C CA . TYR A 1 72 ? -8.682 2.402 10.920 1.00 97.31 72 TYR A CA 1
ATOM 555 C C . TYR A 1 72 ? -9.156 0.969 10.679 1.00 97.31 72 TYR A C 1
ATOM 557 O O . TYR A 1 72 ? -8.373 0.044 10.898 1.00 97.31 72 TYR A O 1
ATOM 565 N N . PRO A 1 73 ? -10.422 0.744 10.297 1.00 97.31 73 PRO A N 1
ATOM 566 C CA . PRO A 1 73 ? -10.903 -0.600 9.999 1.00 97.31 73 PRO A CA 1
ATOM 567 C C . PRO A 1 73 ? -10.16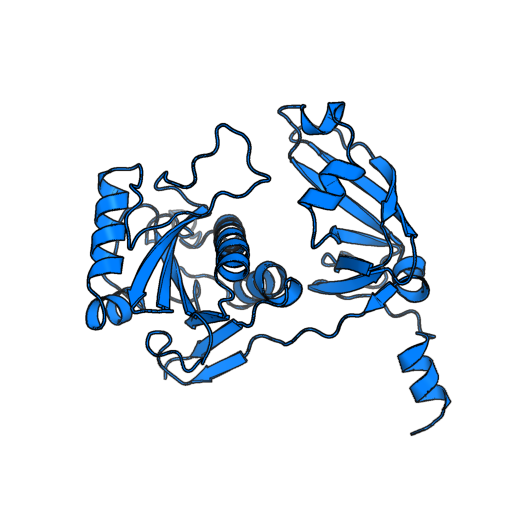3 -1.178 8.792 1.00 97.31 73 PRO A C 1
ATOM 569 O O . PRO A 1 73 ? -9.963 -0.488 7.796 1.00 97.31 73 PRO A O 1
ATOM 572 N N . LEU A 1 74 ? -9.765 -2.449 8.874 1.00 96.44 74 LEU A N 1
ATOM 573 C CA . LEU A 1 74 ? -9.073 -3.122 7.768 1.00 96.44 74 LEU A CA 1
ATOM 574 C C . LEU A 1 74 ? -10.016 -3.479 6.606 1.00 96.44 74 LEU A C 1
ATOM 576 O O . LEU A 1 74 ? -9.552 -3.672 5.487 1.00 96.44 74 LEU A O 1
ATOM 580 N N . ASN A 1 75 ? -11.320 -3.542 6.878 1.00 94.75 75 ASN A N 1
ATOM 581 C CA . ASN A 1 75 ? -12.423 -3.669 5.924 1.00 94.75 75 ASN A CA 1
ATOM 582 C C . ASN A 1 75 ? -13.149 -2.316 5.781 1.00 94.75 75 ASN A C 1
ATOM 584 O O . ASN A 1 75 ? -14.331 -2.171 6.099 1.00 94.75 75 ASN A O 1
ATOM 588 N N . ALA A 1 76 ? -12.385 -1.274 5.435 1.00 93.12 76 ALA A N 1
ATOM 589 C CA . ALA A 1 76 ? -12.859 0.105 5.499 1.00 93.12 76 ALA A CA 1
ATOM 590 C C . ALA A 1 76 ? -14.089 0.363 4.626 1.00 93.12 76 ALA A C 1
ATOM 592 O O . ALA A 1 76 ? -14.982 1.073 5.078 1.00 93.12 76 ALA A O 1
ATOM 593 N N . ASP A 1 77 ? -14.168 -0.243 3.441 1.00 90.94 77 ASP A N 1
ATOM 594 C CA . ASP A 1 77 ? -15.285 -0.054 2.516 1.00 90.94 77 ASP A CA 1
ATOM 595 C C . ASP A 1 77 ? -16.599 -0.595 3.092 1.00 90.94 77 ASP A C 1
ATOM 597 O O . ASP A 1 77 ? -17.621 0.092 3.078 1.00 90.94 77 ASP A O 1
ATOM 601 N N . GLU A 1 78 ? -16.588 -1.811 3.644 1.00 94.25 78 GLU A N 1
ATOM 602 C CA . GLU A 1 78 ? -17.774 -2.429 4.241 1.00 94.25 78 GLU A CA 1
ATOM 603 C C . GLU A 1 78 ? -18.227 -1.674 5.492 1.00 94.25 78 GLU A C 1
ATOM 605 O O . GLU A 1 78 ? -19.427 -1.474 5.711 1.00 94.25 78 GLU A O 1
ATOM 610 N N . VAL A 1 79 ? -17.270 -1.225 6.309 1.00 95.94 79 VAL A N 1
ATOM 611 C CA . VAL A 1 79 ? -17.560 -0.415 7.495 1.00 95.94 79 VAL A CA 1
ATOM 612 C C . VAL A 1 79 ? -18.132 0.939 7.080 1.00 95.94 79 VAL A C 1
ATOM 614 O O . VAL A 1 79 ? -19.180 1.329 7.593 1.00 95.94 79 VAL A O 1
ATOM 617 N N . GLU A 1 80 ? -17.516 1.628 6.120 1.00 94.44 80 GLU A N 1
ATOM 618 C CA . GLU A 1 80 ? -17.962 2.929 5.614 1.00 94.44 80 GLU A CA 1
ATOM 619 C C . GLU A 1 80 ? -19.379 2.866 5.048 1.00 94.44 80 GLU A C 1
ATOM 621 O O . GLU A 1 80 ? -20.236 3.690 5.384 1.00 94.44 80 GLU A O 1
ATOM 626 N N . GLN A 1 81 ? -19.654 1.858 4.215 1.00 93.12 81 GLN A N 1
ATOM 627 C CA . GLN A 1 81 ? -20.973 1.651 3.627 1.00 93.12 81 GLN A CA 1
ATOM 628 C C . GLN A 1 81 ? -22.056 1.502 4.696 1.00 93.12 81 GLN A C 1
ATOM 630 O O . GLN A 1 81 ? -23.162 2.014 4.506 1.00 93.12 81 GLN A O 1
ATOM 635 N N . ARG A 1 82 ? -21.723 0.842 5.810 1.00 95.62 82 ARG A N 1
ATOM 636 C CA . ARG A 1 82 ? -22.646 0.519 6.896 1.00 95.62 82 ARG A CA 1
ATOM 637 C C . ARG A 1 82 ? -22.836 1.646 7.908 1.00 95.62 82 ARG A C 1
ATOM 639 O O . ARG A 1 82 ? -23.962 1.829 8.362 1.00 95.62 82 ARG A O 1
ATOM 646 N N . ILE A 1 83 ? -21.772 2.353 8.297 1.00 95.00 83 ILE A N 1
ATOM 647 C CA . ILE A 1 83 ? -21.822 3.298 9.429 1.00 95.00 83 ILE A CA 1
ATOM 648 C C . ILE A 1 83 ? -21.822 4.769 9.013 1.00 95.00 83 ILE A C 1
ATOM 650 O O . ILE A 1 83 ? -22.273 5.600 9.796 1.00 95.00 83 ILE A O 1
ATOM 654 N N . ILE A 1 84 ? -21.335 5.106 7.813 1.00 93.81 84 ILE A N 1
ATOM 655 C CA . ILE A 1 84 ? -21.262 6.501 7.370 1.00 93.81 84 ILE A CA 1
ATOM 656 C C . ILE A 1 84 ? -22.524 6.864 6.571 1.00 93.81 84 ILE A C 1
ATOM 658 O O . ILE A 1 84 ? -22.847 6.187 5.581 1.00 93.81 84 ILE A O 1
ATOM 662 N N . PRO A 1 85 ? -23.244 7.939 6.952 1.00 91.69 85 PRO A N 1
ATOM 663 C CA . PRO A 1 85 ? -24.432 8.393 6.239 1.00 91.69 85 PRO A CA 1
ATOM 664 C C . PRO A 1 85 ? -24.158 8.709 4.765 1.00 91.69 85 PRO A C 1
ATOM 666 O O . PRO A 1 85 ? -23.129 9.281 4.406 1.00 91.69 85 PRO A O 1
ATOM 669 N N . ASN A 1 86 ? -25.125 8.420 3.890 1.00 90.38 86 ASN A N 1
ATOM 670 C CA . ASN A 1 86 ? -25.017 8.773 2.468 1.00 90.38 86 ASN A CA 1
ATOM 671 C C . ASN A 1 86 ? -24.912 10.293 2.240 1.00 90.38 86 ASN A C 1
ATOM 673 O O . ASN A 1 86 ? -24.325 10.706 1.247 1.00 90.38 86 ASN A O 1
ATOM 677 N N . SER A 1 87 ? -25.451 11.124 3.144 1.00 89.81 87 SER A N 1
ATOM 678 C CA . SER A 1 87 ? -25.281 12.585 3.092 1.00 89.81 87 SER A CA 1
ATOM 679 C C . SER A 1 87 ? -23.817 13.004 3.172 1.00 89.81 87 SER A C 1
ATOM 681 O O . SER A 1 87 ? -23.418 13.952 2.499 1.00 89.81 87 SER A O 1
ATOM 683 N N . ASP A 1 88 ? -23.030 12.278 3.966 1.00 89.44 88 ASP A N 1
ATOM 684 C CA . ASP A 1 88 ? -21.613 12.549 4.163 1.00 89.44 88 ASP A CA 1
ATOM 685 C C . ASP A 1 88 ? -20.822 11.950 3.001 1.00 89.44 88 ASP A C 1
ATOM 687 O O . ASP A 1 88 ? -20.087 12.676 2.342 1.00 89.44 88 ASP A O 1
ATOM 691 N N . LYS A 1 89 ? -21.056 10.673 2.658 1.00 87.44 89 LYS A N 1
ATOM 692 C CA . LYS A 1 89 ? -20.355 9.986 1.551 1.00 87.44 89 LYS A CA 1
ATOM 693 C C . LYS A 1 89 ? -20.531 10.669 0.194 1.00 87.44 89 LYS A C 1
ATOM 695 O O . LYS A 1 89 ? -19.602 10.693 -0.603 1.00 87.44 89 LYS A O 1
ATOM 700 N N . ASN A 1 90 ? -21.710 11.234 -0.071 1.00 87.31 90 ASN A N 1
ATOM 701 C CA . ASN A 1 90 ? -21.995 11.922 -1.334 1.00 87.31 90 ASN A CA 1
ATOM 702 C C . ASN A 1 90 ? -21.516 13.381 -1.340 1.00 87.31 90 ASN A C 1
ATOM 704 O O . ASN A 1 90 ? -21.674 14.076 -2.346 1.00 87.31 90 ASN A O 1
ATOM 708 N N . ASN A 1 91 ? -20.972 13.882 -0.229 1.00 87.38 91 ASN A N 1
ATOM 709 C CA . ASN A 1 91 ? -20.423 15.224 -0.176 1.00 87.38 91 ASN A CA 1
ATOM 710 C C . ASN A 1 91 ? -19.070 15.257 -0.910 1.00 87.38 91 ASN A C 1
ATOM 712 O O . ASN A 1 91 ? -18.161 14.529 -0.518 1.00 87.38 91 ASN A O 1
ATOM 716 N N . PRO A 1 92 ? -18.866 16.146 -1.898 1.00 85.75 92 PRO A N 1
ATOM 717 C CA . PRO A 1 92 ? -17.591 16.246 -2.615 1.00 85.75 92 PRO A CA 1
ATOM 718 C C . PRO A 1 92 ? -16.378 16.575 -1.732 1.00 85.75 92 PRO A C 1
ATOM 720 O O . PRO A 1 92 ? -15.240 16.380 -2.147 1.00 85.75 92 PRO A O 1
ATOM 723 N N . ALA A 1 93 ? -16.600 17.120 -0.532 1.00 87.94 93 ALA A N 1
ATOM 724 C CA . ALA A 1 93 ? -15.536 17.399 0.424 1.00 87.94 93 ALA A CA 1
ATOM 725 C C . ALA A 1 93 ? -15.195 16.199 1.321 1.00 87.94 93 ALA A C 1
ATOM 727 O O . ALA A 1 93 ? -14.224 16.294 2.067 1.00 87.94 93 ALA A O 1
ATOM 728 N N . TYR A 1 94 ? -15.972 15.113 1.306 1.00 88.19 94 TYR A N 1
ATOM 729 C CA . TYR A 1 94 ? -15.716 13.934 2.132 1.00 88.19 94 TYR A CA 1
ATOM 730 C C . TYR A 1 94 ? -14.411 13.245 1.723 1.00 88.19 94 TYR A C 1
ATOM 732 O O . TYR A 1 94 ? -14.097 13.121 0.542 1.00 88.19 94 TYR A O 1
ATOM 740 N N . ASN A 1 95 ? -13.625 12.823 2.709 1.00 87.88 95 ASN A N 1
ATOM 741 C CA . ASN A 1 95 ? -12.297 12.249 2.507 1.00 87.88 95 ASN A CA 1
ATOM 742 C C . ASN A 1 95 ? -12.037 11.075 3.468 1.00 87.88 95 ASN A C 1
ATOM 744 O O . ASN A 1 95 ? -10.949 10.939 4.036 1.00 87.88 95 ASN A O 1
ATOM 748 N N . GLY A 1 96 ? -13.057 10.240 3.666 1.00 91.06 96 GLY A N 1
ATOM 749 C CA . GLY A 1 96 ? -12.997 9.053 4.512 1.00 91.06 96 GLY A CA 1
ATOM 750 C C . GLY A 1 96 ? -13.287 9.336 5.985 1.00 91.06 96 GLY A C 1
ATOM 751 O O . GLY A 1 96 ? -13.790 10.394 6.368 1.00 91.06 96 GLY A O 1
ATOM 752 N N . PHE A 1 97 ? -12.945 8.372 6.834 1.00 94.69 97 PHE A N 1
ATOM 753 C CA . PHE A 1 97 ? -13.273 8.394 8.254 1.00 94.69 97 PHE A CA 1
ATOM 754 C C . PHE A 1 97 ? -12.187 7.716 9.097 1.00 94.69 97 PHE A C 1
ATOM 756 O O . PHE A 1 97 ? -11.287 7.046 8.590 1.00 94.69 97 PHE A O 1
ATOM 763 N N . SER A 1 98 ? -12.267 7.907 10.407 1.00 96.38 98 SER A N 1
ATOM 764 C CA . SER A 1 98 ? -11.546 7.123 11.408 1.00 96.38 98 SER A CA 1
ATOM 765 C C . SER A 1 98 ? -12.502 6.678 12.507 1.00 96.38 98 SER A C 1
ATOM 767 O O . SER A 1 98 ? -13.599 7.213 12.659 1.00 96.38 98 SER A O 1
ATOM 769 N N . LEU A 1 99 ? -12.089 5.688 13.287 1.00 97.62 99 LEU A N 1
ATOM 770 C CA . LEU A 1 99 ? -12.776 5.277 14.503 1.00 97.62 99 LEU A CA 1
ATOM 771 C C . LEU A 1 99 ? -12.031 5.855 15.703 1.00 97.62 99 LEU A C 1
ATOM 773 O O . LEU A 1 99 ? -10.808 5.808 15.755 1.00 97.62 99 LEU A O 1
ATOM 777 N N . SER A 1 100 ? -12.756 6.371 16.683 1.00 96.50 100 SER A N 1
ATOM 778 C CA . SER A 1 100 ? -12.241 6.720 18.000 1.00 96.50 100 SER A CA 1
ATOM 779 C C . SER A 1 100 ? -12.628 5.612 18.968 1.00 96.50 100 SER A C 1
ATOM 781 O O . SER A 1 100 ? -13.815 5.386 19.227 1.00 96.50 100 SER A O 1
ATOM 783 N N . ILE A 1 101 ? -11.621 4.901 19.474 1.00 96.88 101 ILE A N 1
ATOM 784 C CA . ILE A 1 101 ? -11.793 3.794 20.418 1.00 96.88 101 ILE A CA 1
ATOM 785 C C . ILE A 1 101 ? -10.951 4.096 21.650 1.00 96.88 101 ILE A C 1
ATOM 787 O O . ILE A 1 101 ? -9.753 4.377 21.552 1.00 96.88 101 ILE A O 1
ATOM 791 N N . ASP A 1 102 ? -11.575 4.084 22.824 1.00 95.69 102 ASP A N 1
ATOM 792 C CA . ASP A 1 102 ? -10.864 4.372 24.060 1.00 95.69 102 ASP A CA 1
ATOM 793 C C . ASP A 1 102 ? -9.938 3.214 24.472 1.00 95.69 102 ASP A C 1
ATOM 795 O O . ASP A 1 102 ? -10.121 2.050 24.107 1.00 95.69 102 ASP A O 1
ATOM 799 N N . THR A 1 103 ? -8.913 3.547 25.254 1.00 95.44 103 THR A N 1
ATOM 800 C CA . THR A 1 103 ? -7.883 2.591 25.677 1.00 95.44 103 THR A CA 1
ATOM 801 C C . THR A 1 103 ? -8.454 1.455 26.525 1.00 95.44 103 THR A C 1
ATOM 803 O O . THR A 1 103 ? -7.903 0.357 26.507 1.00 95.44 103 THR A O 1
ATOM 806 N N . LYS A 1 104 ? -9.531 1.689 27.288 1.00 95.00 104 LYS A N 1
ATOM 807 C CA . LYS A 1 104 ? -10.162 0.627 28.078 1.00 95.00 104 LYS A CA 1
ATOM 808 C C . LYS A 1 104 ? -10.829 -0.361 27.127 1.00 95.00 104 LYS A C 1
ATOM 810 O O . LYS A 1 104 ? -10.493 -1.535 27.206 1.00 95.00 104 LYS A O 1
ATOM 815 N N . SER A 1 105 ? -11.651 0.125 26.197 1.00 95.56 105 SER A N 1
ATOM 816 C CA . SER A 1 105 ? -12.340 -0.708 25.209 1.00 95.56 105 SER A CA 1
ATOM 817 C C . SER A 1 105 ? -11.360 -1.560 24.396 1.00 95.56 105 SER A C 1
ATOM 819 O O . SER A 1 105 ? -11.532 -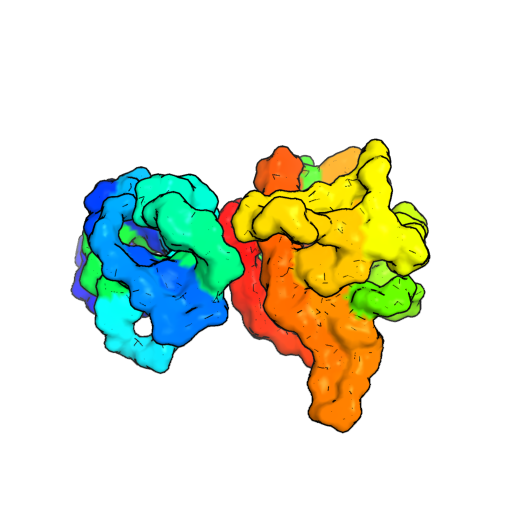2.771 24.329 1.00 95.56 105 SER A O 1
ATOM 821 N N . LEU A 1 106 ? -10.255 -0.993 23.883 1.00 96.00 106 LEU A N 1
ATOM 822 C CA . LEU A 1 106 ? -9.213 -1.776 23.183 1.00 96.00 106 LEU A CA 1
ATOM 823 C C . LEU A 1 106 ? -8.595 -2.900 24.033 1.00 96.00 106 LEU A C 1
ATOM 825 O O . LEU A 1 106 ? -8.186 -3.919 23.486 1.00 96.00 106 LEU A O 1
ATOM 829 N N . ASN A 1 107 ? -8.510 -2.728 25.354 1.00 94.81 107 ASN A N 1
ATOM 830 C CA . ASN A 1 107 ? -7.961 -3.740 26.256 1.00 94.81 107 ASN A CA 1
ATOM 831 C C . ASN A 1 107 ? -9.009 -4.764 26.734 1.00 94.81 107 ASN A C 1
ATOM 833 O O . ASN A 1 107 ? -8.620 -5.841 27.181 1.00 94.81 107 ASN A O 1
ATOM 837 N N . THR A 1 108 ? -10.308 -4.440 26.692 1.00 95.38 108 THR A N 1
ATOM 838 C CA . THR A 1 108 ? -11.376 -5.289 27.257 1.00 95.38 108 THR A CA 1
ATOM 839 C C . THR A 1 108 ? -12.267 -5.961 26.224 1.00 95.38 108 THR A C 1
ATOM 841 O O . THR A 1 108 ? -12.720 -7.076 26.467 1.00 95.38 108 THR A O 1
ATOM 844 N N . ASP A 1 109 ? -12.515 -5.309 25.091 1.00 97.50 109 ASP A N 1
ATOM 845 C CA . ASP A 1 109 ? -13.512 -5.724 24.093 1.00 97.50 109 ASP A CA 1
ATOM 846 C C . ASP A 1 109 ? -12.874 -6.194 22.778 1.00 97.50 109 ASP A C 1
ATOM 848 O O . ASP A 1 109 ? -13.551 -6.732 21.897 1.00 97.50 109 ASP A O 1
ATOM 852 N N . PHE A 1 110 ? -11.552 -6.053 22.671 1.00 97.88 110 PHE A N 1
ATOM 853 C CA . PHE A 1 110 ? -10.759 -6.494 21.535 1.00 97.88 110 PHE A CA 1
ATOM 854 C C . PHE A 1 110 ? -9.675 -7.481 21.959 1.00 97.88 110 PHE A C 1
ATOM 856 O O . PHE A 1 110 ? -9.197 -7.477 23.092 1.00 97.88 110 PHE A O 1
ATOM 863 N N . ILE A 1 111 ? -9.247 -8.299 21.003 1.00 96.94 111 ILE A N 1
ATOM 864 C CA . ILE A 1 111 ? -8.053 -9.128 21.117 1.00 96.94 111 ILE A CA 1
ATOM 865 C C . ILE A 1 111 ? -6.993 -8.630 20.137 1.00 96.94 111 ILE A C 1
ATOM 867 O O . ILE A 1 111 ? -7.282 -8.384 18.965 1.00 96.94 111 ILE A O 1
ATOM 871 N N . LYS A 1 112 ? -5.757 -8.467 20.614 1.00 96.88 112 LYS A N 1
ATOM 872 C CA . LYS A 1 112 ? -4.627 -8.118 19.750 1.00 96.88 112 LYS A CA 1
ATOM 873 C C . LYS A 1 112 ? -4.323 -9.277 18.796 1.00 96.88 112 LYS A C 1
ATOM 875 O O . LYS A 1 112 ? -4.196 -10.421 19.231 1.00 96.88 112 LYS A O 1
ATOM 880 N N . ILE A 1 113 ? -4.165 -8.962 17.515 1.00 96.69 113 ILE A N 1
ATOM 881 C CA . ILE A 1 113 ? -3.762 -9.907 16.476 1.00 96.69 113 ILE A CA 1
ATOM 882 C C . ILE A 1 113 ? -2.242 -9.885 16.336 1.00 96.69 113 ILE A C 1
ATOM 884 O O . ILE A 1 113 ? -1.627 -8.833 16.164 1.00 96.69 113 ILE A O 1
ATOM 888 N N . GLU A 1 114 ? -1.634 -11.066 16.414 1.00 94.94 114 GLU A N 1
ATOM 889 C CA . GLU A 1 114 ? -0.213 -11.255 16.131 1.00 94.94 114 GLU A CA 1
ATOM 890 C C . GLU A 1 114 ? -0.030 -11.437 14.621 1.00 94.94 114 GLU A C 1
ATOM 892 O O . GLU A 1 114 ? -0.479 -12.428 14.045 1.00 94.94 114 GLU A O 1
ATOM 897 N N . LEU A 1 115 ? 0.608 -10.457 13.981 1.00 94.44 115 LEU A N 1
ATOM 898 C CA . LEU A 1 115 ? 0.848 -10.440 12.538 1.00 94.44 115 LEU A CA 1
ATOM 899 C C . LEU A 1 115 ? 2.197 -11.079 12.201 1.00 94.44 115 LEU A C 1
ATOM 901 O O . LEU A 1 115 ? 3.153 -10.998 12.977 1.00 94.44 115 LEU A O 1
ATOM 905 N N . MET A 1 116 ? 2.302 -11.671 11.012 1.00 94.31 116 MET A N 1
ATOM 906 C CA . MET A 1 116 ? 3.595 -12.116 10.492 1.00 94.31 116 MET A CA 1
ATOM 907 C C . MET A 1 116 ? 4.417 -10.893 10.068 1.00 94.31 116 MET A C 1
ATOM 909 O O . MET A 1 116 ? 3.974 -10.161 9.188 1.00 94.31 116 MET A O 1
ATOM 913 N N . PRO A 1 117 ? 5.599 -10.647 10.660 1.00 96.62 117 PRO A N 1
ATOM 914 C CA . PRO A 1 117 ? 6.390 -9.470 10.327 1.00 96.62 117 PRO A CA 1
ATOM 915 C C . PRO A 1 117 ? 6.976 -9.569 8.913 1.00 96.62 117 PRO A C 1
ATOM 917 O O . PRO A 1 117 ? 7.037 -10.647 8.318 1.00 96.62 117 PRO A O 1
ATOM 920 N N . ILE A 1 118 ? 7.483 -8.440 8.411 1.00 97.81 118 ILE A N 1
ATOM 921 C CA . ILE A 1 118 ? 8.273 -8.391 7.175 1.00 97.81 118 ILE A CA 1
ATOM 922 C C . ILE A 1 118 ? 9.433 -9.389 7.264 1.00 97.81 118 ILE A C 1
ATOM 924 O O . ILE A 1 118 ? 10.227 -9.369 8.209 1.00 97.81 118 ILE A O 1
ATOM 928 N N . GLU A 1 119 ? 9.560 -10.237 6.248 1.00 97.75 119 GLU A N 1
ATOM 929 C CA . GLU A 1 119 ? 10.666 -11.176 6.144 1.00 97.75 119 GLU A CA 1
ATOM 930 C C . GLU A 1 119 ? 11.858 -10.511 5.444 1.00 97.75 119 GLU A C 1
ATOM 932 O O . GLU A 1 119 ? 11.764 -10.124 4.282 1.00 97.75 119 GLU A O 1
ATOM 937 N N . TYR A 1 120 ? 12.997 -10.396 6.125 1.00 96.81 120 TYR A N 1
ATOM 938 C CA . TYR A 1 120 ? 14.226 -9.874 5.526 1.00 96.81 120 TYR A CA 1
ATOM 939 C C . TYR A 1 120 ? 15.107 -11.018 5.028 1.00 96.81 120 TYR A C 1
ATOM 941 O O . TYR A 1 120 ? 15.462 -11.919 5.790 1.00 96.81 120 TYR A O 1
ATOM 949 N N . ARG A 1 121 ? 15.491 -10.974 3.751 1.00 95.69 121 ARG A N 1
ATOM 950 C CA . ARG A 1 121 ? 16.364 -11.973 3.122 1.00 95.69 121 ARG A CA 1
ATOM 951 C C . ARG A 1 121 ? 17.520 -11.304 2.392 1.00 95.69 121 ARG A C 1
ATOM 953 O O . ARG A 1 121 ? 17.356 -10.250 1.791 1.00 95.69 121 ARG A O 1
ATOM 960 N N . LYS A 1 122 ? 18.684 -11.950 2.379 1.00 94.75 122 LYS A N 1
ATOM 961 C CA . LYS A 1 122 ? 19.763 -11.577 1.456 1.00 94.75 122 LYS A CA 1
ATOM 962 C C . LYS A 1 122 ? 19.490 -12.180 0.082 1.00 94.75 122 LYS A C 1
ATOM 964 O O . LYS A 1 122 ? 19.186 -13.370 -0.003 1.00 94.75 122 LYS A O 1
ATOM 969 N N . GLY A 1 123 ? 19.614 -11.387 -0.979 1.00 93.75 123 GLY A N 1
ATOM 970 C CA . GLY A 1 123 ? 19.489 -11.880 -2.350 1.00 93.75 123 GLY A CA 1
ATOM 971 C C . GLY A 1 123 ? 18.877 -10.882 -3.325 1.00 93.75 123 GLY A C 1
ATOM 972 O O . GLY A 1 123 ? 18.708 -9.702 -3.032 1.00 93.75 123 GLY A O 1
ATOM 973 N N . ASP A 1 124 ? 18.541 -11.376 -4.513 1.00 94.06 124 ASP A N 1
ATOM 974 C CA . ASP A 1 124 ? 17.956 -10.577 -5.587 1.00 94.06 124 ASP A CA 1
ATOM 975 C C . ASP A 1 124 ? 16.423 -10.691 -5.580 1.00 94.06 124 ASP A C 1
ATOM 977 O O . ASP A 1 124 ? 15.876 -11.761 -5.857 1.00 94.06 124 ASP A O 1
ATOM 981 N N . ALA A 1 125 ? 15.727 -9.577 -5.323 1.00 96.06 125 ALA A N 1
ATOM 982 C CA . ALA A 1 125 ? 14.263 -9.505 -5.376 1.00 96.06 125 ALA A CA 1
ATOM 983 C C . ALA A 1 125 ? 13.679 -9.864 -6.753 1.00 96.06 125 ALA A C 1
ATOM 985 O O . ALA A 1 125 ? 12.494 -10.169 -6.839 1.00 96.06 125 ALA A O 1
ATOM 986 N N . THR A 1 126 ? 14.474 -9.863 -7.834 1.00 96.69 126 THR A N 1
ATOM 987 C CA . THR A 1 126 ? 14.020 -10.362 -9.143 1.00 96.69 126 THR A CA 1
ATOM 988 C C . THR A 1 126 ? 13.925 -11.887 -9.206 1.00 96.69 126 THR A C 1
ATOM 990 O O . THR A 1 126 ? 13.410 -12.433 -10.179 1.00 96.69 126 THR A O 1
ATOM 993 N N . SER A 1 127 ? 14.405 -12.609 -8.193 1.00 95.06 127 SER A N 1
ATOM 994 C CA . SER A 1 127 ? 14.353 -14.073 -8.117 1.00 95.06 127 SER A CA 1
ATOM 995 C C . SER A 1 127 ? 13.713 -14.538 -6.802 1.00 95.06 127 SER A C 1
ATOM 997 O O . SER A 1 127 ? 14.370 -15.202 -5.998 1.00 95.06 127 SER A O 1
ATOM 999 N N . PRO A 1 128 ? 12.439 -14.181 -6.557 1.00 95.00 128 PRO A N 1
ATOM 1000 C CA . PRO A 1 128 ? 11.740 -14.568 -5.341 1.00 95.00 128 PRO A CA 1
ATOM 1001 C C . PRO A 1 128 ? 11.544 -16.086 -5.256 1.00 95.00 128 PRO A C 1
ATOM 1003 O O . PRO A 1 128 ? 11.269 -16.750 -6.256 1.00 95.00 128 PRO A O 1
ATOM 1006 N N . ILE A 1 129 ? 11.669 -16.620 -4.041 1.00 89.44 129 ILE A N 1
ATOM 1007 C CA . ILE A 1 129 ? 11.421 -18.029 -3.722 1.00 89.44 129 ILE A CA 1
ATOM 1008 C C . ILE A 1 129 ? 10.098 -18.076 -2.966 1.00 89.44 129 ILE A C 1
ATOM 1010 O O . ILE A 1 129 ? 10.058 -17.743 -1.777 1.00 89.44 129 ILE A O 1
ATOM 1014 N N . ASP A 1 130 ? 9.042 -18.432 -3.694 1.00 89.31 130 ASP A N 1
ATOM 1015 C CA . ASP A 1 130 ? 7.674 -18.548 -3.195 1.00 89.31 130 ASP A CA 1
ATOM 1016 C C . ASP A 1 130 ? 6.855 -19.494 -4.087 1.00 89.31 130 ASP A C 1
ATOM 1018 O O . ASP A 1 130 ? 7.027 -19.502 -5.315 1.00 89.31 130 ASP A O 1
ATOM 1022 N N . GLU A 1 131 ? 5.966 -20.267 -3.472 1.00 88.88 131 GLU A N 1
ATOM 1023 C CA . GLU A 1 131 ? 5.066 -21.214 -4.137 1.00 88.88 131 GLU A CA 1
ATOM 1024 C C . GLU A 1 131 ? 3.805 -20.520 -4.677 1.00 88.88 131 GLU A C 1
ATOM 1026 O O . GLU A 1 131 ? 3.284 -20.926 -5.716 1.00 88.88 131 GLU A O 1
ATOM 1031 N N . ASN A 1 132 ? 3.365 -19.430 -4.038 1.00 92.81 132 ASN A N 1
ATOM 1032 C CA . ASN A 1 132 ? 2.178 -18.667 -4.436 1.00 92.81 132 ASN A CA 1
ATOM 1033 C C . ASN A 1 132 ? 2.467 -17.707 -5.596 1.00 92.81 132 ASN A C 1
ATOM 1035 O O . ASN A 1 132 ? 3.616 -17.541 -6.015 1.00 92.81 132 ASN A O 1
ATOM 1039 N N . THR A 1 133 ? 1.438 -17.035 -6.120 1.00 97.44 133 THR A N 1
ATOM 1040 C CA . THR A 1 133 ? 1.634 -15.895 -7.028 1.00 97.44 133 THR A CA 1
ATOM 1041 C C . THR A 1 133 ? 2.526 -14.849 -6.356 1.00 97.44 133 THR A C 1
ATOM 1043 O O . THR A 1 133 ? 2.494 -14.662 -5.143 1.00 97.44 133 THR A O 1
ATOM 1046 N N . LYS A 1 134 ? 3.370 -14.182 -7.139 1.00 98.38 134 LYS A N 1
ATOM 1047 C CA . LYS A 1 134 ? 4.374 -13.239 -6.645 1.00 98.38 134 LYS A CA 1
ATOM 1048 C C . LYS A 1 134 ? 4.187 -11.886 -7.305 1.00 98.38 134 LYS A C 1
ATOM 1050 O O . LYS A 1 134 ? 4.068 -11.812 -8.529 1.00 98.38 134 LYS A O 1
ATOM 1055 N N . ILE A 1 135 ? 4.260 -10.822 -6.517 1.00 98.81 135 ILE A N 1
ATOM 1056 C CA . ILE A 1 135 ? 4.320 -9.448 -7.013 1.00 98.81 135 ILE A CA 1
ATOM 1057 C C . ILE A 1 135 ? 5.647 -8.848 -6.568 1.00 98.81 135 ILE A C 1
ATOM 1059 O O . ILE A 1 135 ? 5.886 -8.668 -5.376 1.00 98.81 135 ILE A O 1
ATOM 1063 N N . ILE A 1 136 ? 6.515 -8.523 -7.523 1.00 98.75 136 ILE A N 1
ATOM 1064 C CA . ILE A 1 136 ? 7.738 -7.772 -7.251 1.00 98.75 136 ILE A CA 1
ATOM 1065 C C . ILE A 1 136 ? 7.413 -6.284 -7.348 1.00 98.75 136 ILE A C 1
ATOM 1067 O O . ILE A 1 136 ? 7.125 -5.779 -8.435 1.00 98.75 136 ILE A O 1
ATOM 1071 N N . THR A 1 137 ? 7.481 -5.566 -6.232 1.00 98.69 137 THR A N 1
ATOM 1072 C CA . THR A 1 137 ? 7.202 -4.129 -6.197 1.00 98.69 137 THR A CA 1
ATOM 1073 C C . THR A 1 137 ? 8.488 -3.315 -6.225 1.00 98.69 137 THR A C 1
ATOM 1075 O O . THR A 1 137 ? 9.517 -3.675 -5.648 1.00 98.69 137 THR A O 1
ATOM 1078 N N . HIS A 1 138 ? 8.444 -2.183 -6.926 1.00 98.31 138 HIS A N 1
ATOM 1079 C CA . HIS A 1 138 ? 9.527 -1.204 -6.928 1.00 98.31 138 HIS A CA 1
ATOM 1080 C C . HIS A 1 138 ? 9.001 0.196 -7.235 1.00 98.31 138 HIS A C 1
ATOM 1082 O O . HIS A 1 138 ? 7.871 0.362 -7.690 1.00 98.31 138 HIS A O 1
ATOM 1088 N N . ILE A 1 139 ? 9.819 1.211 -6.959 1.00 97.75 139 ILE A N 1
ATOM 1089 C CA . ILE A 1 139 ? 9.431 2.614 -7.121 1.00 97.75 139 ILE A CA 1
ATOM 1090 C C . ILE A 1 139 ? 9.934 3.160 -8.457 1.00 97.75 139 ILE A C 1
ATOM 1092 O O . ILE A 1 139 ? 11.137 3.250 -8.707 1.00 97.75 139 ILE A O 1
ATOM 1096 N N . CYS A 1 140 ? 8.982 3.614 -9.263 1.00 98.12 140 CYS A N 1
ATOM 1097 C CA . CYS A 1 140 ? 9.160 4.397 -10.472 1.00 98.12 140 CYS A CA 1
ATOM 1098 C C . CYS A 1 140 ? 8.984 5.899 -10.202 1.00 98.12 140 CYS A C 1
ATOM 1100 O O . CYS A 1 140 ? 8.401 6.328 -9.202 1.00 98.12 140 CYS A O 1
ATOM 1102 N N . ASN A 1 141 ? 9.485 6.708 -11.136 1.00 98.06 141 ASN A N 1
ATOM 1103 C CA . ASN A 1 141 ? 9.321 8.160 -11.124 1.00 98.06 141 ASN A CA 1
ATOM 1104 C C . ASN A 1 141 ? 8.196 8.622 -12.052 1.00 98.06 141 ASN A C 1
ATOM 1106 O O . ASN A 1 141 ? 7.755 7.898 -12.932 1.00 98.06 141 ASN A O 1
ATOM 1110 N N . ASP A 1 142 ? 7.766 9.862 -11.886 1.00 98.06 142 ASP A N 1
ATOM 1111 C CA . ASP A 1 142 ? 6.712 10.485 -12.689 1.00 98.06 142 ASP A CA 1
ATOM 1112 C C . ASP A 1 142 ? 7.215 11.163 -13.983 1.00 98.06 142 ASP A C 1
ATOM 1114 O O . ASP A 1 142 ? 6.470 11.896 -14.632 1.00 98.06 142 ASP A O 1
ATOM 1118 N N . ILE A 1 143 ? 8.458 10.897 -14.412 1.00 97.69 143 ILE A N 1
ATOM 1119 C CA . ILE A 1 143 ? 9.047 11.483 -15.634 1.00 97.69 143 ILE A CA 1
ATOM 1120 C C . ILE A 1 143 ? 9.512 10.447 -16.669 1.00 97.69 143 ILE A C 1
ATOM 1122 O O . ILE A 1 143 ? 10.255 10.786 -17.590 1.00 97.69 143 ILE A O 1
ATOM 1126 N N . GLY A 1 144 ? 9.126 9.174 -16.523 1.00 97.56 144 GLY A N 1
ATOM 1127 C CA . GLY A 1 144 ? 9.479 8.121 -17.486 1.00 97.56 144 GLY A CA 1
ATOM 1128 C C . GLY A 1 144 ? 10.957 7.710 -17.463 1.00 97.56 144 GLY A C 1
ATOM 1129 O O . GLY A 1 144 ? 11.441 7.034 -18.375 1.00 97.56 144 GLY A O 1
ATOM 1130 N N . GLY A 1 145 ? 11.697 8.111 -16.428 1.00 97.50 145 GLY A N 1
ATOM 1131 C CA . GLY A 1 145 ? 13.090 7.730 -16.236 1.00 97.50 145 GLY A CA 1
ATOM 1132 C C . GLY A 1 145 ? 13.209 6.254 -15.863 1.00 97.50 145 GLY A C 1
ATOM 1133 O O . GLY A 1 145 ? 12.518 5.788 -14.962 1.00 97.50 145 GLY A O 1
ATOM 1134 N N . TRP A 1 146 ? 14.105 5.533 -16.528 1.00 98.06 146 TRP A N 1
ATOM 1135 C CA . TRP A 1 146 ? 14.410 4.126 -16.265 1.00 98.06 146 TRP A CA 1
ATOM 1136 C C . TRP A 1 146 ? 15.841 3.870 -16.740 1.00 98.06 146 TRP A C 1
ATOM 1138 O O . TRP A 1 146 ? 16.150 4.148 -17.900 1.00 98.06 146 TRP A O 1
ATOM 1148 N N . GLY A 1 147 ? 16.742 3.455 -15.844 1.00 95.31 147 GLY A N 1
ATOM 1149 C CA . GLY A 1 147 ? 18.163 3.320 -16.200 1.00 95.31 147 GLY A CA 1
ATOM 1150 C C . GLY A 1 147 ? 19.182 3.299 -15.055 1.00 95.31 147 GLY A C 1
ATOM 1151 O O . GLY A 1 147 ? 20.378 3.231 -15.325 1.00 95.31 147 GLY A O 1
ATOM 1152 N N . LYS A 1 148 ? 18.764 3.393 -13.782 1.00 93.12 148 LYS A N 1
ATOM 1153 C CA . LYS A 1 148 ? 19.667 3.288 -12.620 1.00 93.12 148 LYS A CA 1
ATOM 1154 C C . LYS A 1 148 ? 18.988 2.601 -11.438 1.00 93.12 148 LYS A C 1
ATOM 1156 O O . LYS A 1 148 ? 17.849 2.927 -11.122 1.00 93.12 148 LYS A O 1
ATOM 1161 N N . GLY A 1 149 ? 19.716 1.725 -10.746 1.00 91.81 149 GLY A N 1
ATOM 1162 C CA . GLY A 1 149 ? 19.217 0.983 -9.584 1.00 91.81 149 GLY A CA 1
ATOM 1163 C C . GLY A 1 149 ? 18.452 -0.284 -9.975 1.00 91.81 149 GLY A C 1
ATOM 1164 O O . GLY A 1 149 ? 18.759 -0.903 -10.993 1.00 91.81 149 GLY A O 1
ATOM 1165 N N . PHE A 1 150 ? 17.453 -0.657 -9.171 1.00 95.25 150 PHE A N 1
ATOM 1166 C CA . PHE A 1 150 ? 16.736 -1.935 -9.281 1.00 95.25 150 PHE A CA 1
ATOM 1167 C C . PHE A 1 150 ? 16.072 -2.179 -10.646 1.00 95.25 150 PHE A C 1
ATOM 1169 O O . PHE A 1 150 ? 16.073 -3.301 -11.145 1.00 95.25 150 PHE A O 1
ATOM 1176 N N . VAL A 1 151 ? 15.616 -1.116 -11.313 1.00 96.69 151 VAL A N 1
ATOM 1177 C CA . VAL A 1 151 ? 15.086 -1.170 -12.687 1.00 96.69 151 VAL A CA 1
ATOM 1178 C C . VAL A 1 151 ? 16.030 -1.856 -13.685 1.00 96.69 151 VAL A C 1
ATOM 1180 O O . VAL A 1 151 ? 15.575 -2.513 -14.620 1.00 96.69 151 VAL A O 1
ATOM 1183 N N . MET A 1 152 ? 17.350 -1.770 -13.475 1.00 97.19 152 MET A N 1
ATOM 1184 C CA . MET A 1 152 ? 18.338 -2.448 -14.322 1.00 97.19 152 MET A CA 1
ATOM 1185 C C . MET A 1 152 ? 18.360 -3.961 -14.092 1.00 97.19 152 MET A C 1
ATOM 1187 O O . MET A 1 152 ? 18.531 -4.712 -15.051 1.00 97.19 152 MET A O 1
ATOM 1191 N N . ALA A 1 153 ? 18.159 -4.411 -12.849 1.00 96.62 153 ALA A N 1
ATOM 1192 C CA . ALA A 1 153 ? 18.046 -5.832 -12.528 1.00 96.62 153 ALA A CA 1
ATOM 1193 C C . ALA A 1 153 ? 16.786 -6.430 -13.171 1.00 96.62 153 ALA A C 1
ATOM 1195 O O . ALA A 1 153 ? 16.880 -7.459 -13.838 1.00 96.62 153 ALA A O 1
ATOM 1196 N N . ILE A 1 154 ? 15.649 -5.722 -13.085 1.00 98.12 154 ILE A N 1
ATOM 1197 C CA . ILE A 1 154 ? 14.408 -6.093 -13.786 1.00 98.12 154 ILE A CA 1
ATOM 1198 C C . ILE A 1 154 ? 14.675 -6.227 -15.292 1.00 98.12 154 ILE A C 1
ATOM 1200 O O . ILE A 1 154 ? 14.469 -7.293 -15.857 1.00 98.12 154 ILE A O 1
ATOM 1204 N N . THR A 1 155 ? 15.230 -5.186 -15.921 1.00 98.12 155 THR A N 1
ATOM 1205 C CA . THR A 1 155 ? 15.503 -5.114 -17.376 1.00 98.12 155 THR A CA 1
ATOM 1206 C C . THR A 1 155 ? 16.449 -6.191 -17.894 1.00 98.12 155 THR A C 1
ATOM 1208 O O . THR A 1 155 ? 16.422 -6.560 -19.075 1.00 98.12 155 THR A O 1
ATOM 1211 N N . LYS A 1 156 ? 17.370 -6.645 -17.040 1.00 97.75 156 LYS A N 1
ATOM 1212 C CA . LYS A 1 156 ? 18.297 -7.726 -17.371 1.00 97.75 156 LYS A CA 1
ATOM 1213 C C . LYS A 1 156 ? 17.558 -9.060 -17.502 1.00 97.75 156 LYS A C 1
ATOM 1215 O O . LYS A 1 156 ? 17.991 -9.892 -18.292 1.00 97.75 156 LYS A O 1
ATOM 1220 N N . LYS A 1 157 ? 16.470 -9.245 -16.749 1.00 97.81 157 LYS A N 1
ATOM 1221 C CA . LYS A 1 157 ? 15.694 -10.486 -16.700 1.00 97.81 157 LYS A CA 1
ATOM 1222 C C . LYS A 1 157 ? 14.460 -10.457 -17.609 1.00 97.81 157 LYS A C 1
ATOM 1224 O O . LYS A 1 157 ? 14.197 -11.449 -18.277 1.00 97.81 157 LYS A O 1
ATOM 1229 N N . TRP A 1 158 ? 13.769 -9.319 -17.683 1.00 98.44 158 TRP A N 1
ATOM 1230 C CA . TRP A 1 158 ? 12.544 -9.112 -18.463 1.00 98.44 158 TRP A CA 1
ATOM 1231 C C . TRP A 1 158 ? 12.535 -7.718 -19.091 1.00 98.44 158 TRP A C 1
ATOM 1233 O O . TRP A 1 158 ? 12.835 -6.728 -18.422 1.00 98.44 158 TRP A O 1
ATOM 1243 N N . LYS A 1 159 ? 12.195 -7.619 -20.379 1.00 98.19 159 LYS A N 1
ATOM 1244 C CA . LYS A 1 159 ? 12.147 -6.331 -21.102 1.00 98.19 159 LYS A CA 1
ATOM 1245 C C . LYS A 1 159 ? 10.786 -5.655 -21.001 1.00 98.19 159 LYS A C 1
ATOM 1247 O O . LYS A 1 159 ? 10.693 -4.434 -21.091 1.00 98.19 159 LYS A O 1
ATOM 1252 N N . GLU A 1 160 ? 9.750 -6.449 -20.788 1.00 98.50 160 GLU A N 1
ATOM 1253 C CA . GLU A 1 160 ? 8.345 -6.070 -20.767 1.00 98.50 160 GLU A CA 1
ATOM 1254 C C . GLU A 1 160 ? 8.058 -4.981 -19.720 1.00 98.50 160 GLU A C 1
ATOM 1256 O O . GLU A 1 160 ? 7.486 -3.962 -20.104 1.00 98.50 160 GLU A O 1
ATOM 1261 N N . PRO A 1 161 ? 8.527 -5.068 -18.454 1.00 98.75 161 PRO A N 1
ATOM 1262 C CA . PRO A 1 161 ? 8.234 -4.034 -17.457 1.00 98.75 161 PRO A CA 1
ATOM 1263 C C . PRO A 1 161 ? 8.783 -2.651 -17.825 1.00 98.75 161 PRO A C 1
ATOM 1265 O O . PRO A 1 161 ? 8.120 -1.646 -17.575 1.00 98.75 161 PRO A O 1
ATOM 1268 N N . GLU A 1 162 ? 9.976 -2.590 -18.434 1.00 98.75 162 GLU A N 1
ATOM 1269 C CA . GLU A 1 162 ? 10.554 -1.335 -18.929 1.00 98.75 162 GLU A CA 1
ATOM 1270 C C . GLU A 1 162 ? 9.754 -0.797 -20.119 1.00 98.75 162 GLU A C 1
ATOM 1272 O O . GLU A 1 162 ? 9.424 0.392 -20.163 1.00 98.75 162 GLU A O 1
ATOM 1277 N N . ASN A 1 163 ? 9.469 -1.663 -21.094 1.00 98.62 163 ASN A N 1
ATOM 1278 C CA . ASN A 1 163 ? 8.764 -1.290 -22.315 1.00 98.62 163 ASN A CA 1
ATOM 1279 C C . ASN A 1 163 ? 7.372 -0.734 -21.997 1.00 98.62 163 ASN A C 1
ATOM 1281 O O . ASN A 1 163 ? 7.032 0.349 -22.476 1.00 98.62 163 ASN A O 1
ATOM 1285 N N . GLU A 1 164 ? 6.618 -1.416 -21.134 1.00 98.75 164 GLU A N 1
ATOM 1286 C CA . GLU A 1 164 ? 5.264 -1.020 -20.747 1.00 98.75 164 GLU A CA 1
ATOM 1287 C C . GLU A 1 164 ? 5.247 0.243 -19.885 1.00 98.75 164 GLU A C 1
ATOM 1289 O O . GLU A 1 164 ? 4.416 1.124 -20.109 1.00 98.75 164 GLU A O 1
ATOM 1294 N N . TYR A 1 165 ? 6.219 0.422 -18.987 1.00 98.81 165 TYR A N 1
ATOM 1295 C CA . TYR A 1 165 ? 6.363 1.672 -18.240 1.00 98.81 165 TYR A CA 1
ATOM 1296 C C . TYR A 1 165 ? 6.663 2.861 -19.167 1.00 98.81 165 TYR A C 1
ATOM 1298 O O . TYR A 1 165 ? 6.076 3.939 -19.038 1.00 98.81 165 TYR A O 1
ATOM 1306 N N . ARG A 1 166 ? 7.564 2.682 -20.145 1.00 98.62 166 ARG A N 1
ATOM 1307 C CA . ARG A 1 166 ? 7.883 3.727 -21.132 1.00 98.62 166 ARG A CA 1
ATOM 1308 C C . ARG A 1 166 ? 6.716 3.995 -22.080 1.00 98.62 166 ARG A C 1
ATOM 1310 O O . ARG A 1 166 ? 6.520 5.155 -22.451 1.00 98.62 166 ARG A O 1
ATOM 1317 N N . LYS A 1 167 ? 5.960 2.964 -22.478 1.00 98.62 167 LYS A N 1
ATOM 1318 C CA . LYS A 1 167 ? 4.722 3.099 -23.263 1.00 98.62 167 LYS A CA 1
ATOM 1319 C C . LYS A 1 167 ? 3.710 3.930 -22.479 1.00 98.62 167 LYS A C 1
ATOM 1321 O O . LYS A 1 167 ? 3.250 4.948 -22.991 1.00 98.62 167 LYS A O 1
ATOM 1326 N N . TRP A 1 168 ? 3.469 3.574 -21.220 1.00 98.69 168 TRP A N 1
ATOM 1327 C CA . TRP A 1 168 ? 2.556 4.275 -20.322 1.00 98.69 168 TRP A CA 1
ATOM 1328 C C . TRP A 1 168 ? 2.944 5.748 -20.126 1.00 98.69 168 TRP A C 1
ATOM 1330 O O . TRP A 1 168 ? 2.113 6.638 -20.305 1.00 98.69 168 TRP A O 1
ATOM 1340 N N . TYR A 1 169 ? 4.228 6.041 -19.889 1.00 98.56 169 TYR A N 1
ATOM 1341 C CA . TYR A 1 169 ? 4.719 7.421 -19.788 1.00 98.56 169 TYR A CA 1
ATOM 1342 C C . TYR A 1 169 ? 4.480 8.251 -21.058 1.00 98.56 169 TYR A C 1
ATOM 1344 O O . TYR A 1 169 ? 4.161 9.442 -20.965 1.00 98.56 169 TYR A O 1
ATOM 1352 N N . LYS A 1 170 ? 4.679 7.656 -22.241 1.00 98.44 170 LYS A N 1
ATOM 1353 C CA . LYS A 1 170 ? 4.480 8.335 -23.531 1.00 98.44 170 LYS A CA 1
ATOM 1354 C C . LYS A 1 170 ? 2.999 8.567 -23.817 1.00 98.44 170 LYS A C 1
ATOM 1356 O O . LYS A 1 170 ? 2.643 9.665 -24.228 1.00 98.44 170 LYS A O 1
ATOM 1361 N N . ALA A 1 171 ? 2.169 7.553 -23.581 1.00 98.12 171 ALA A N 1
ATOM 1362 C CA . ALA A 1 171 ? 0.735 7.589 -23.846 1.00 98.12 171 ALA A CA 1
ATOM 1363 C C . ALA A 1 171 ? -0.049 8.432 -22.828 1.00 98.12 171 ALA A C 1
ATOM 1365 O O . ALA A 1 171 ? -1.144 8.887 -23.138 1.00 98.12 171 ALA A O 1
ATOM 1366 N N . LYS A 1 172 ? 0.507 8.658 -21.626 1.00 98.06 172 LYS A N 1
ATOM 1367 C CA . LYS A 1 172 ? -0.120 9.326 -20.464 1.00 98.06 172 LYS A CA 1
ATOM 1368 C C . LYS A 1 172 ? -1.306 8.583 -19.863 1.00 98.06 172 LYS A C 1
ATOM 1370 O O . LYS A 1 172 ? -1.493 8.675 -18.657 1.00 98.06 172 LYS A O 1
ATOM 1375 N N . ILE A 1 173 ? -2.041 7.816 -20.655 1.00 98.25 173 ILE A N 1
ATOM 1376 C CA . ILE A 1 173 ? -3.059 6.869 -20.216 1.00 98.25 173 ILE A CA 1
ATOM 1377 C C . ILE A 1 173 ? -2.613 5.463 -20.630 1.00 98.25 173 ILE A C 1
ATOM 1379 O O . ILE A 1 173 ? -2.123 5.255 -21.738 1.00 98.25 173 ILE A O 1
ATOM 1383 N N . GLY A 1 174 ? -2.714 4.521 -19.702 1.00 97.12 174 GLY A N 1
ATOM 1384 C CA . GLY A 1 174 ? -2.366 3.121 -19.874 1.00 97.12 174 GLY A CA 1
ATOM 1385 C C . GLY A 1 174 ? -3.442 2.336 -20.612 1.00 97.12 174 GLY A C 1
ATOM 1386 O O . GLY A 1 174 ? -4.623 2.674 -20.561 1.00 97.12 174 GLY A O 1
ATOM 1387 N N . GLU A 1 175 ? -3.023 1.257 -21.261 1.00 96.69 175 GLU A N 1
ATOM 1388 C CA . GLU A 1 175 ? -3.904 0.298 -21.923 1.00 96.69 175 GLU A CA 1
ATOM 1389 C C . GLU A 1 175 ? -3.705 -1.064 -21.264 1.00 96.69 175 GLU A C 1
ATOM 1391 O O . GLU A 1 175 ? -2.568 -1.514 -21.100 1.00 96.69 175 GLU A O 1
ATOM 1396 N N . GLU A 1 176 ? -4.801 -1.711 -20.882 1.00 97.56 176 GLU A N 1
ATOM 1397 C CA . GLU A 1 176 ? -4.762 -3.086 -20.389 1.00 97.56 176 GLU A CA 1
ATOM 1398 C C . GLU A 1 176 ? -4.477 -4.058 -21.530 1.00 97.56 176 GLU A C 1
ATOM 1400 O O . GLU A 1 176 ? -4.782 -3.809 -22.699 1.00 97.56 176 GLU A O 1
ATOM 1405 N N . SER A 1 177 ? -3.883 -5.188 -21.179 1.00 97.50 177 SER A N 1
ATOM 1406 C CA . SER A 1 177 ? -3.612 -6.279 -22.107 1.00 97.50 177 SER A CA 1
ATOM 1407 C C . SER A 1 177 ? -3.577 -7.600 -21.348 1.00 97.50 177 SER A C 1
ATOM 1409 O O . SER A 1 177 ? -3.738 -7.640 -20.135 1.00 97.50 177 SER A O 1
ATOM 1411 N N . ASN A 1 178 ? -3.278 -8.695 -22.040 1.00 96.06 178 ASN A N 1
ATOM 1412 C CA . ASN A 1 178 ? -3.078 -9.998 -21.408 1.00 96.06 178 ASN A CA 1
ATOM 1413 C C . ASN A 1 178 ? -1.878 -10.054 -20.436 1.00 96.06 178 ASN A C 1
ATOM 1415 O O . ASN A 1 178 ? -1.692 -11.075 -19.772 1.00 96.06 178 ASN A O 1
ATOM 1419 N N . ILE A 1 179 ? -1.040 -9.011 -20.395 1.00 97.75 179 ILE A N 1
ATOM 1420 C CA . ILE A 1 179 ? 0.088 -8.897 -19.462 1.00 97.75 179 ILE A CA 1
ATOM 1421 C C . ILE A 1 179 ? 0.114 -7.574 -18.692 1.00 97.75 179 ILE A C 1
ATOM 1423 O O . ILE A 1 179 ? 1.032 -7.392 -17.902 1.00 97.75 179 ILE A O 1
ATOM 1427 N N . VAL A 1 180 ? -0.820 -6.647 -18.923 1.00 98.56 180 VAL A N 1
ATOM 1428 C CA . VAL A 1 180 ? -0.845 -5.340 -18.247 1.00 98.56 180 VAL A CA 1
ATOM 1429 C C . VAL A 1 180 ? -2.195 -5.132 -17.592 1.00 98.56 180 VAL A C 1
ATOM 1431 O O . VAL A 1 180 ? -3.211 -5.130 -18.284 1.00 98.56 180 VAL A O 1
ATOM 1434 N N . GLU A 1 181 ? -2.171 -4.878 -16.289 1.00 98.50 181 GLU A N 1
ATOM 1435 C CA . GLU A 1 181 ? -3.352 -4.605 -15.476 1.00 98.50 181 GLU A CA 1
ATOM 1436 C C . GLU A 1 181 ? -3.146 -3.364 -14.598 1.00 98.50 181 GLU A C 1
ATOM 1438 O O . GLU A 1 181 ? -2.015 -2.974 -14.274 1.00 98.50 181 GLU A O 1
ATOM 1443 N N . TYR A 1 182 ? -4.257 -2.737 -14.217 1.00 98.06 182 TYR A N 1
ATOM 1444 C CA . TYR A 1 182 ? -4.303 -1.593 -13.313 1.00 98.06 182 TYR A CA 1
ATOM 1445 C C . TYR A 1 182 ? -5.358 -1.854 -12.236 1.00 98.06 182 TYR A C 1
ATOM 1447 O O . TYR A 1 182 ? -6.472 -2.260 -12.547 1.00 98.06 182 TYR A O 1
ATOM 1455 N N . GLN A 1 183 ? -5.019 -1.595 -10.972 1.00 95.69 183 GLN A N 1
ATOM 1456 C CA . GLN A 1 183 ? -5.940 -1.784 -9.850 1.00 95.69 183 GLN A CA 1
ATOM 1457 C C . GLN A 1 183 ? -6.605 -0.453 -9.481 1.00 95.69 183 GLN A C 1
ATOM 1459 O O . GLN A 1 183 ? -5.929 0.516 -9.101 1.00 95.69 183 GLN A O 1
ATOM 1464 N N . ARG A 1 184 ? -7.936 -0.408 -9.586 1.00 92.06 184 ARG A N 1
ATOM 1465 C CA . ARG A 1 184 ? -8.754 0.713 -9.117 1.00 92.06 184 ARG A CA 1
ATOM 1466 C C . ARG A 1 184 ? -9.002 0.569 -7.619 1.00 92.06 184 ARG A C 1
ATOM 1468 O O . ARG A 1 184 ? -9.492 -0.465 -7.194 1.00 92.06 184 ARG A O 1
ATOM 1475 N N . LEU A 1 185 ? -8.750 1.638 -6.866 1.00 88.31 185 LEU A N 1
ATOM 1476 C CA . LEU A 1 185 ? -9.176 1.732 -5.470 1.00 88.31 185 LEU A CA 1
ATOM 1477 C C . LEU A 1 185 ? -10.654 2.132 -5.420 1.00 88.31 185 LEU A C 1
ATOM 1479 O O . LEU A 1 185 ? -11.031 3.181 -5.947 1.00 88.31 185 LEU A O 1
ATOM 1483 N N . THR A 1 186 ? -11.470 1.324 -4.762 1.00 78.38 186 THR A N 1
ATOM 1484 C CA . THR A 1 186 ? -12.920 1.514 -4.558 1.00 78.38 186 THR A CA 1
ATOM 1485 C C . THR A 1 186 ? -13.262 2.834 -3.870 1.00 78.38 186 THR A C 1
ATOM 1487 O O . THR A 1 186 ? -14.190 3.522 -4.289 1.00 78.38 186 THR A O 1
ATOM 1490 N N . ARG A 1 187 ? -12.470 3.234 -2.869 1.00 77.06 187 ARG A N 1
ATOM 1491 C CA . ARG A 1 187 ? -12.642 4.488 -2.111 1.00 77.06 187 ARG A CA 1
ATOM 1492 C C . ARG A 1 187 ? -12.356 5.769 -2.903 1.00 77.06 187 ARG A C 1
ATOM 1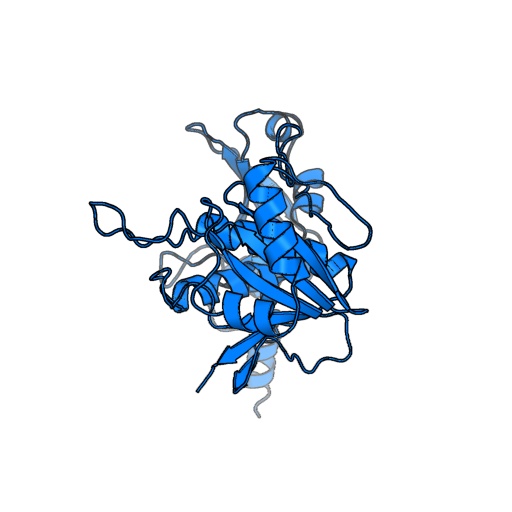494 O O . ARG A 1 187 ? -12.506 6.870 -2.375 1.00 77.06 187 ARG A O 1
ATOM 1501 N N . ARG A 1 188 ? -11.829 5.665 -4.127 1.00 79.81 188 ARG A N 1
ATOM 1502 C CA . ARG A 1 188 ? -11.576 6.830 -4.981 1.00 79.81 188 ARG A CA 1
ATOM 1503 C C . ARG A 1 188 ? -12.836 7.174 -5.773 1.00 79.81 188 ARG A C 1
ATOM 1505 O O . ARG A 1 188 ? -13.536 6.290 -6.260 1.00 79.81 188 ARG A O 1
ATOM 1512 N N . ASP A 1 189 ? -13.084 8.470 -5.941 1.00 78.88 189 ASP A N 1
ATOM 1513 C CA . ASP A 1 189 ? -14.242 8.962 -6.689 1.00 78.88 189 ASP A CA 1
ATOM 1514 C C . ASP A 1 189 ? -14.269 8.470 -8.151 1.00 78.88 189 ASP A C 1
ATOM 1516 O O . ASP A 1 189 ? -13.274 7.988 -8.708 1.00 78.88 189 ASP A O 1
ATOM 1520 N N . GLU A 1 190 ? -15.431 8.603 -8.791 1.00 79.94 190 GLU A N 1
ATOM 1521 C CA . GLU A 1 190 ? -15.654 8.211 -10.189 1.00 79.94 190 GLU A CA 1
ATOM 1522 C C . GLU A 1 190 ? -14.737 8.935 -11.195 1.00 79.94 190 GLU A C 1
ATOM 1524 O O . GLU A 1 190 ? -14.495 8.410 -12.280 1.00 79.94 190 GLU A O 1
ATOM 1529 N N . TYR A 1 191 ? -14.173 10.094 -10.833 1.00 82.19 191 TYR A N 1
ATOM 1530 C CA . TYR A 1 191 ? -13.276 10.890 -11.678 1.00 82.19 191 TYR A CA 1
ATOM 1531 C C . TYR A 1 191 ? -11.813 10.440 -11.579 1.00 82.19 191 TYR A C 1
ATOM 1533 O O . TYR A 1 191 ? -10.976 10.822 -12.404 1.00 82.19 191 TYR A O 1
ATOM 1541 N N . SER A 1 192 ? -11.478 9.616 -10.586 1.00 86.50 192 SER A N 1
ATOM 1542 C CA . SER A 1 192 ? -10.167 8.993 -10.482 1.00 86.50 192 SER A CA 1
ATOM 1543 C C . SER A 1 192 ? -9.927 7.994 -11.619 1.00 86.50 192 SER A C 1
ATOM 1545 O O . SER A 1 192 ? -10.814 7.246 -12.034 1.00 86.50 192 SER A O 1
ATOM 1547 N N . ASN A 1 193 ? -8.690 7.979 -12.114 1.00 93.94 193 ASN A N 1
ATOM 1548 C CA . ASN A 1 193 ? -8.248 7.115 -13.202 1.00 93.94 193 ASN A CA 1
ATOM 1549 C C . ASN A 1 193 ? -6.926 6.442 -12.816 1.00 93.94 193 ASN A C 1
ATOM 1551 O O . ASN A 1 193 ? -5.883 7.098 -12.734 1.00 93.94 193 ASN A O 1
ATOM 1555 N N . GLU A 1 194 ? -6.980 5.141 -12.558 1.00 95.94 194 GLU A N 1
ATOM 1556 C CA . GLU A 1 194 ? -5.848 4.271 -12.224 1.00 95.94 194 GLU A CA 1
ATOM 1557 C C . GLU A 1 194 ? -4.886 4.045 -13.400 1.00 95.94 194 GLU A C 1
ATOM 1559 O O . GLU A 1 194 ? -3.713 3.735 -13.189 1.00 95.94 194 GLU A O 1
ATOM 1564 N N . LYS A 1 195 ? -5.354 4.278 -14.631 1.00 97.94 195 LYS A N 1
ATOM 1565 C CA . LYS A 1 195 ? -4.574 4.146 -15.867 1.00 97.94 195 LYS A CA 1
ATOM 1566 C C . LYS A 1 195 ? -3.816 5.422 -16.209 1.00 97.94 195 LYS A C 1
ATOM 1568 O O . LYS A 1 195 ? -3.004 5.416 -17.126 1.00 97.94 195 LYS A O 1
ATOM 1573 N N . GLU A 1 196 ? -4.030 6.534 -15.515 1.00 98.00 196 GLU A N 1
ATOM 1574 C CA . GLU A 1 196 ? -3.261 7.759 -15.754 1.00 98.00 196 GLU A CA 1
ATOM 1575 C C . GLU A 1 196 ? -1.813 7.616 -15.258 1.00 98.00 196 GLU A C 1
ATOM 1577 O O . GLU A 1 196 ? -1.568 7.119 -14.161 1.00 98.00 196 GLU A O 1
ATOM 1582 N N . PHE A 1 197 ? -0.833 8.077 -16.033 1.00 98.38 197 PHE A N 1
ATOM 1583 C CA . PHE A 1 197 ? 0.567 8.126 -15.617 1.00 98.38 197 PHE A CA 1
ATOM 1584 C C . PHE A 1 197 ? 0.763 9.258 -14.597 1.00 98.38 197 PHE A C 1
ATOM 1586 O O . PHE A 1 197 ? 1.172 10.369 -14.939 1.00 98.38 197 PHE A O 1
ATOM 1593 N N . LYS A 1 198 ? 0.438 8.981 -13.334 1.00 97.44 198 LYS A N 1
ATOM 1594 C CA . LYS A 1 198 ? 0.539 9.931 -12.224 1.00 97.44 198 LYS A CA 1
ATOM 1595 C C . LYS A 1 198 ? 1.002 9.262 -10.941 1.00 97.44 198 LYS A C 1
ATOM 1597 O O . LYS A 1 198 ? 0.899 8.050 -10.775 1.00 97.44 198 LYS A O 1
ATOM 1602 N N . LEU A 1 199 ? 1.495 10.088 -10.023 1.00 98.19 199 LEU A N 1
ATOM 1603 C CA . LEU A 1 199 ? 1.863 9.653 -8.683 1.00 98.19 199 LEU A CA 1
ATOM 1604 C C . LEU A 1 199 ? 0.684 8.946 -7.989 1.00 98.19 199 LEU A C 1
ATOM 1606 O O . LEU A 1 199 ? -0.449 9.412 -8.074 1.00 98.19 199 LEU A O 1
ATOM 1610 N N . GLY A 1 200 ? 0.968 7.833 -7.314 1.00 97.69 200 GLY A N 1
ATOM 1611 C CA . GLY A 1 200 ? -0.013 6.986 -6.629 1.00 97.69 200 GLY A CA 1
ATOM 1612 C C . GLY A 1 200 ? -0.551 5.829 -7.479 1.00 97.69 200 GLY A C 1
ATOM 1613 O O . GLY A 1 200 ? -1.035 4.847 -6.919 1.00 97.69 200 GLY A O 1
ATOM 1614 N N . ASN A 1 201 ? -0.425 5.891 -8.808 1.00 98.44 201 ASN A N 1
ATOM 1615 C CA . ASN A 1 201 ? -0.863 4.807 -9.684 1.00 98.44 201 ASN A CA 1
ATOM 1616 C C . ASN A 1 201 ? 0.214 3.726 -9.855 1.00 98.44 201 ASN A C 1
ATOM 1618 O O . ASN A 1 201 ? 1.421 3.980 -9.770 1.00 98.44 201 ASN A O 1
ATOM 1622 N N . VAL A 1 202 ? -0.252 2.508 -10.137 1.00 98.81 202 VAL A N 1
ATOM 1623 C CA . VAL A 1 202 ? 0.574 1.308 -10.295 1.00 98.81 202 VAL A CA 1
ATOM 1624 C C . VAL A 1 202 ? 0.182 0.607 -11.588 1.00 98.81 202 VAL A C 1
ATOM 1626 O O . VAL A 1 202 ? -0.998 0.362 -11.819 1.00 98.81 202 VAL A O 1
ATOM 1629 N N . GLN A 1 203 ? 1.176 0.273 -12.408 1.00 98.81 203 GLN A N 1
ATOM 1630 C CA . GLN A 1 203 ? 1.008 -0.635 -13.542 1.00 98.81 203 GLN A CA 1
ATOM 1631 C C . GLN A 1 203 ? 1.545 -2.012 -13.148 1.00 98.81 203 GLN A C 1
ATOM 1633 O O . GLN A 1 203 ? 2.722 -2.130 -12.792 1.00 98.81 203 GLN A O 1
ATOM 1638 N N . PHE A 1 204 ? 0.705 -3.039 -13.233 1.00 98.88 204 PHE A N 1
ATOM 1639 C CA . PHE A 1 204 ? 1.092 -4.429 -13.006 1.00 98.88 204 PHE A CA 1
ATOM 1640 C C . PHE A 1 204 ? 1.430 -5.076 -14.345 1.00 98.88 204 PHE A C 1
ATOM 1642 O O . PHE A 1 204 ? 0.615 -5.065 -15.262 1.00 98.88 204 PHE A O 1
ATOM 1649 N N . VAL A 1 205 ? 2.644 -5.616 -14.473 1.00 98.81 205 VAL A N 1
ATOM 1650 C CA . VAL A 1 205 ? 3.135 -6.250 -15.703 1.00 98.81 205 VAL A CA 1
ATOM 1651 C C . VAL A 1 205 ? 3.469 -7.715 -15.442 1.00 98.81 205 VAL A C 1
ATOM 1653 O O . VAL A 1 205 ? 4.364 -8.017 -14.650 1.00 98.81 205 VAL A O 1
ATOM 1656 N N . LYS A 1 206 ? 2.773 -8.634 -16.109 1.00 98.56 206 LYS A N 1
ATOM 1657 C CA . LYS A 1 206 ? 3.001 -10.079 -16.012 1.00 98.56 206 LYS A CA 1
ATOM 1658 C C . LYS A 1 206 ? 4.261 -10.459 -16.778 1.00 98.56 206 LYS A C 1
ATOM 1660 O O . LYS A 1 206 ? 4.360 -10.196 -17.973 1.00 98.56 206 LYS A O 1
ATOM 1665 N N . VAL A 1 207 ? 5.209 -11.111 -16.108 1.00 98.25 207 VAL A N 1
ATOM 1666 C CA . VAL A 1 207 ? 6.494 -11.519 -16.718 1.00 98.25 207 VAL A CA 1
ATOM 1667 C C . VAL A 1 207 ? 6.660 -13.033 -16.829 1.00 98.25 207 VAL A C 1
ATOM 1669 O O . VAL A 1 207 ? 7.446 -13.519 -17.638 1.00 98.25 207 VAL A O 1
ATOM 1672 N N . SER A 1 208 ? 5.903 -13.798 -16.045 1.00 96.06 208 SER A N 1
ATOM 1673 C CA . SER A 1 208 ? 5.728 -15.240 -16.223 1.00 96.06 208 SER A CA 1
ATOM 1674 C C . SER A 1 208 ? 4.436 -15.695 -15.545 1.00 96.06 208 SER A C 1
ATOM 1676 O O . SER A 1 208 ? 3.743 -14.905 -14.901 1.00 96.06 208 SER A O 1
ATOM 1678 N N . ASN A 1 209 ? 4.097 -16.981 -15.660 1.00 93.31 209 ASN A N 1
ATOM 1679 C CA . ASN A 1 209 ? 2.965 -17.521 -14.913 1.00 93.31 209 ASN A CA 1
ATOM 1680 C C . ASN A 1 209 ? 3.187 -17.335 -13.398 1.00 93.31 209 ASN A C 1
ATOM 1682 O O . ASN A 1 209 ? 4.247 -17.704 -12.889 1.00 93.31 209 ASN A O 1
ATOM 1686 N N . GLY A 1 210 ? 2.221 -16.725 -12.706 1.00 95.38 210 GLY A N 1
ATOM 1687 C CA . GLY A 1 210 ? 2.298 -16.437 -11.270 1.00 95.38 210 GLY A CA 1
ATOM 1688 C C . GLY A 1 210 ? 3.365 -15.412 -10.854 1.00 95.38 210 GLY A C 1
ATOM 1689 O O . GLY A 1 210 ? 3.791 -15.439 -9.699 1.00 95.38 210 GLY A O 1
ATOM 1690 N N . LEU A 1 211 ? 3.841 -14.544 -11.759 1.00 98.38 211 LEU A N 1
ATOM 1691 C CA . LEU A 1 211 ? 4.814 -13.495 -11.428 1.00 98.38 211 LEU A CA 1
ATOM 1692 C C . LEU A 1 211 ? 4.504 -12.165 -12.123 1.00 98.38 211 LEU A C 1
ATOM 1694 O O . LEU A 1 211 ? 4.497 -12.070 -13.355 1.00 98.38 211 LEU A O 1
ATOM 1698 N N . TRP A 1 212 ? 4.345 -11.133 -11.301 1.00 98.75 212 TRP A N 1
ATOM 1699 C CA . TRP A 1 212 ? 4.018 -9.767 -11.688 1.00 98.75 212 TRP A CA 1
ATOM 1700 C C . TRP A 1 212 ? 5.104 -8.786 -11.238 1.00 98.75 212 TRP A C 1
ATOM 1702 O O . TRP A 1 212 ? 5.704 -8.954 -10.177 1.00 98.75 212 TRP A O 1
ATOM 1712 N N . ILE A 1 213 ? 5.330 -7.732 -12.022 1.00 98.88 213 ILE A N 1
ATOM 1713 C CA . ILE A 1 213 ? 6.108 -6.552 -11.631 1.00 98.88 213 ILE A CA 1
ATOM 1714 C C . ILE A 1 213 ? 5.144 -5.387 -11.421 1.00 98.88 213 ILE A C 1
ATOM 1716 O O . ILE A 1 213 ? 4.407 -5.032 -12.335 1.00 98.88 213 ILE A O 1
ATOM 1720 N N . ALA A 1 214 ? 5.177 -4.763 -10.247 1.00 98.88 214 ALA A N 1
ATOM 1721 C CA . ALA A 1 214 ? 4.394 -3.571 -9.944 1.00 98.88 214 ALA A CA 1
ATOM 1722 C C . ALA A 1 214 ? 5.258 -2.312 -10.109 1.00 98.88 214 ALA A C 1
ATOM 1724 O O . ALA A 1 214 ? 6.099 -1.992 -9.262 1.00 98.88 214 ALA A O 1
ATOM 1725 N N . ASN A 1 215 ? 5.041 -1.591 -11.208 1.00 98.88 215 ASN A N 1
ATOM 1726 C CA . ASN A 1 215 ? 5.657 -0.298 -11.496 1.00 98.88 215 ASN A CA 1
ATOM 1727 C C . ASN A 1 215 ? 4.922 0.806 -10.710 1.00 98.88 215 ASN A C 1
ATOM 1729 O O . ASN A 1 215 ? 3.967 1.394 -11.218 1.00 98.88 215 ASN A O 1
ATOM 1733 N N . MET A 1 216 ? 5.349 1.086 -9.474 1.00 98.81 216 MET A N 1
ATOM 1734 C CA . MET A 1 216 ? 4.682 2.051 -8.585 1.00 98.81 216 MET A CA 1
ATOM 1735 C C . MET A 1 216 ? 5.181 3.481 -8.820 1.00 98.81 216 MET A C 1
ATOM 1737 O O . MET A 1 216 ? 6.341 3.781 -8.529 1.00 98.81 216 MET A O 1
ATOM 1741 N N . ILE A 1 217 ? 4.340 4.399 -9.302 1.00 98.56 217 ILE A N 1
ATOM 1742 C CA . ILE A 1 217 ? 4.746 5.800 -9.493 1.00 98.56 217 ILE A CA 1
ATOM 1743 C C . ILE A 1 217 ? 4.682 6.530 -8.143 1.00 98.56 217 ILE A C 1
ATOM 1745 O O . ILE A 1 217 ? 3.654 7.077 -7.759 1.00 98.56 217 ILE A O 1
ATOM 1749 N N . ALA A 1 218 ? 5.796 6.570 -7.412 1.00 97.75 218 ALA A N 1
ATOM 1750 C CA . ALA A 1 218 ? 5.855 7.178 -6.073 1.00 97.75 218 ALA A CA 1
ATOM 1751 C C . ALA A 1 218 ? 7.053 8.123 -5.867 1.00 97.75 218 ALA A C 1
ATOM 1753 O O . ALA A 1 218 ? 7.346 8.559 -4.749 1.00 97.75 218 ALA A O 1
ATOM 1754 N N . GLN A 1 219 ? 7.759 8.454 -6.947 1.00 96.25 219 GLN A N 1
ATOM 1755 C CA . GLN A 1 219 ? 8.905 9.353 -6.934 1.00 96.25 219 GLN A CA 1
ATOM 1756 C C . GLN A 1 219 ? 8.663 10.547 -7.864 1.00 96.25 219 GLN A C 1
ATOM 1758 O O . GLN A 1 219 ? 8.425 10.380 -9.055 1.00 96.25 219 GLN A O 1
ATOM 1763 N N . HIS A 1 220 ? 8.771 11.765 -7.335 1.00 95.69 220 HIS A N 1
ATOM 1764 C CA . HIS A 1 220 ? 8.711 12.976 -8.147 1.00 95.69 220 HIS A CA 1
ATOM 1765 C C . HIS A 1 220 ? 10.092 13.298 -8.720 1.00 95.69 220 HIS A C 1
ATOM 1767 O O . HIS A 1 220 ? 11.036 13.579 -7.973 1.00 95.69 220 HIS A O 1
ATOM 1773 N N . LYS A 1 221 ? 10.210 13.300 -10.050 1.00 94.00 221 LYS A N 1
ATOM 1774 C CA . LYS A 1 221 ? 11.467 13.485 -10.788 1.00 94.00 221 LYS A 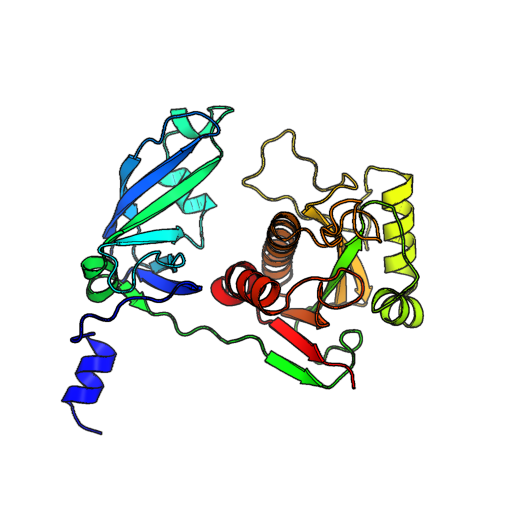CA 1
ATOM 1775 C C . LYS A 1 221 ? 12.539 12.491 -10.311 1.00 94.00 221 LYS A C 1
ATOM 1777 O O . LYS A 1 221 ? 12.238 11.400 -9.838 1.00 94.00 221 LYS A O 1
ATOM 1782 N N . ILE A 1 222 ? 13.818 12.821 -10.499 1.00 90.31 222 ILE A N 1
ATOM 1783 C CA . ILE A 1 222 ? 14.964 11.942 -10.180 1.00 90.31 222 ILE A CA 1
ATOM 1784 C C . ILE A 1 222 ? 16.071 12.633 -9.376 1.00 90.31 222 ILE A C 1
ATOM 1786 O O . ILE A 1 222 ? 17.091 12.024 -9.068 1.00 90.31 222 ILE A O 1
ATOM 1790 N N . ARG A 1 223 ? 15.905 13.920 -9.067 1.00 88.25 223 ARG A N 1
ATOM 1791 C CA . ARG A 1 223 ? 16.850 14.723 -8.284 1.00 88.25 223 ARG A CA 1
ATOM 1792 C C . ARG A 1 223 ? 16.085 15.484 -7.216 1.00 88.25 223 ARG A C 1
ATOM 1794 O O . ARG A 1 223 ? 14.899 15.762 -7.394 1.00 88.25 223 ARG A O 1
ATOM 1801 N N . LYS A 1 224 ? 16.785 15.826 -6.135 1.00 86.94 224 LYS A N 1
ATOM 1802 C CA . LYS A 1 224 ? 16.268 16.736 -5.112 1.00 86.94 224 LYS A CA 1
ATOM 1803 C C . LYS A 1 224 ? 15.809 18.043 -5.760 1.00 86.94 224 LYS A C 1
ATOM 1805 O O . LYS A 1 224 ? 16.384 18.463 -6.768 1.00 86.94 224 LYS A O 1
ATOM 1810 N N . ASN A 1 225 ? 14.772 18.658 -5.199 1.00 86.31 225 ASN A N 1
ATOM 1811 C CA . ASN A 1 225 ? 14.376 20.002 -5.612 1.00 86.31 225 ASN A CA 1
ATOM 1812 C C . ASN A 1 225 ? 15.366 21.052 -5.059 1.00 86.31 225 ASN A C 1
ATOM 1814 O O . ASN A 1 225 ? 16.327 20.710 -4.365 1.00 86.31 225 ASN A O 1
ATOM 1818 N N . ASN A 1 226 ? 15.118 22.328 -5.361 1.00 86.50 226 ASN A N 1
ATOM 1819 C CA . ASN A 1 226 ? 15.971 23.436 -4.919 1.00 86.50 226 ASN A CA 1
ATOM 1820 C C . ASN A 1 226 ? 16.036 23.572 -3.385 1.00 86.50 226 ASN A C 1
ATOM 1822 O O . ASN A 1 226 ? 17.046 24.032 -2.868 1.00 86.50 226 ASN A O 1
ATOM 1826 N N . ASP A 1 227 ? 15.011 23.099 -2.670 1.00 88.06 227 ASP A N 1
ATOM 1827 C CA . ASP A 1 227 ? 14.930 23.118 -1.202 1.00 88.06 227 ASP A CA 1
ATOM 1828 C C . ASP A 1 227 ? 15.547 21.864 -0.550 1.00 88.06 227 ASP A C 1
ATOM 1830 O O . ASP A 1 227 ? 15.453 21.662 0.658 1.00 88.06 227 ASP A O 1
ATOM 1834 N N . GLY A 1 228 ? 16.153 20.973 -1.343 1.00 85.12 228 GLY A N 1
ATOM 1835 C CA . GLY A 1 228 ? 16.781 19.743 -0.857 1.00 85.12 228 GLY A CA 1
ATOM 1836 C C . GLY A 1 228 ? 15.812 18.597 -0.541 1.00 85.12 228 GLY A C 1
ATOM 1837 O O . GLY A 1 228 ? 16.267 17.538 -0.095 1.00 85.12 228 GLY A O 1
ATOM 1838 N N . LEU A 1 229 ? 14.512 18.755 -0.815 1.00 86.50 229 LEU A N 1
ATOM 1839 C CA . LEU A 1 229 ? 13.502 17.715 -0.622 1.00 86.50 229 LEU A CA 1
ATOM 1840 C C . LEU A 1 229 ? 13.818 16.506 -1.526 1.00 86.50 229 LEU A C 1
ATOM 1842 O O . LEU A 1 229 ? 13.993 16.682 -2.740 1.00 86.50 229 LEU A O 1
ATOM 1846 N N . PRO A 1 230 ? 13.892 15.278 -0.974 1.00 90.44 230 PRO A N 1
ATOM 1847 C CA . PRO A 1 230 ? 14.188 14.084 -1.755 1.00 90.44 230 PRO A CA 1
ATOM 1848 C C . PRO A 1 230 ? 13.088 13.785 -2.790 1.00 90.44 230 PRO A C 1
ATOM 1850 O O . PRO A 1 230 ? 11.945 14.206 -2.609 1.00 90.44 230 PRO A O 1
ATOM 1853 N N . PRO A 1 231 ? 13.403 13.065 -3.884 1.00 92.12 231 PRO A N 1
ATOM 1854 C CA . PRO A 1 231 ? 12.419 12.652 -4.889 1.00 92.12 231 PRO A CA 1
ATOM 1855 C C . PRO A 1 231 ? 11.265 11.786 -4.361 1.00 92.12 231 PRO A C 1
ATOM 1857 O O . PRO A 1 231 ? 10.163 11.858 -4.899 1.00 92.12 231 PRO A O 1
ATOM 1860 N N . ILE A 1 232 ? 11.490 10.962 -3.333 1.00 95.50 232 ILE A N 1
ATOM 1861 C CA . ILE A 1 232 ? 10.457 10.076 -2.774 1.00 95.50 232 ILE A CA 1
ATOM 1862 C C . ILE A 1 232 ? 9.218 10.856 -2.298 1.00 95.50 232 ILE A C 1
ATOM 1864 O O . ILE A 1 232 ? 9.321 11.983 -1.803 1.00 95.50 232 ILE A O 1
ATOM 1868 N N . ARG A 1 233 ? 8.025 10.270 -2.434 1.00 96.06 233 ARG A N 1
ATOM 1869 C CA . ARG A 1 233 ? 6.774 10.846 -1.928 1.00 96.06 233 ARG A CA 1
ATOM 1870 C C . ARG A 1 233 ? 5.988 9.806 -1.133 1.00 96.06 233 ARG A C 1
ATOM 1872 O O . ARG A 1 233 ? 5.219 9.040 -1.700 1.00 96.06 233 ARG A O 1
ATOM 1879 N N . TYR A 1 234 ? 6.156 9.806 0.189 1.00 96.00 234 TYR A N 1
ATOM 1880 C CA . TYR A 1 234 ? 5.530 8.825 1.087 1.00 96.00 234 TYR A CA 1
ATOM 1881 C C . TYR A 1 234 ? 4.006 8.665 0.934 1.00 96.00 234 TYR A C 1
ATOM 1883 O O . TYR A 1 234 ? 3.567 7.518 0.909 1.00 96.00 234 TYR A O 1
ATOM 1891 N N . PRO A 1 235 ? 3.195 9.733 0.758 1.00 95.75 235 PRO A N 1
ATOM 1892 C CA . PRO A 1 235 ? 1.756 9.560 0.535 1.00 95.75 235 PRO A CA 1
ATOM 1893 C C . PRO A 1 235 ? 1.443 8.701 -0.696 1.00 95.75 235 PRO A C 1
ATOM 1895 O O . PRO A 1 235 ? 0.554 7.859 -0.656 1.00 95.75 235 PRO A O 1
ATOM 1898 N N . PHE A 1 236 ? 2.230 8.852 -1.765 1.00 97.00 236 PHE A N 1
ATOM 1899 C CA . PHE A 1 236 ? 2.062 8.074 -2.990 1.00 97.00 236 PHE A CA 1
ATOM 1900 C C . PHE A 1 236 ? 2.675 6.676 -2.895 1.00 97.00 236 PHE A C 1
ATOM 1902 O O . PHE A 1 236 ? 2.205 5.780 -3.581 1.00 97.00 236 PHE A O 1
ATOM 1909 N N . VAL A 1 237 ? 3.673 6.454 -2.028 1.00 98.25 237 VAL A N 1
ATOM 1910 C CA . VAL A 1 237 ? 4.121 5.091 -1.682 1.00 98.25 237 VAL A CA 1
ATOM 1911 C C . VAL A 1 237 ? 2.985 4.330 -1.004 1.00 98.25 237 VAL A C 1
ATOM 1913 O O . VAL A 1 237 ? 2.695 3.212 -1.412 1.00 98.25 237 VAL A O 1
ATOM 1916 N N . ARG A 1 238 ? 2.324 4.951 -0.018 1.00 97.56 238 ARG A N 1
ATOM 1917 C CA . ARG A 1 238 ? 1.172 4.368 0.683 1.00 97.56 238 ARG A CA 1
ATOM 1918 C C . ARG A 1 238 ? 0.057 4.011 -0.288 1.00 97.56 238 ARG A C 1
ATOM 1920 O O . ARG A 1 238 ? -0.354 2.864 -0.353 1.00 97.56 238 ARG A O 1
ATOM 1927 N N . GLU A 1 239 ? -0.338 4.967 -1.118 1.00 96.75 239 GLU A N 1
ATOM 1928 C CA . GLU A 1 239 ? -1.380 4.751 -2.118 1.00 96.75 239 GLU A CA 1
ATOM 1929 C C . GLU A 1 239 ? -1.010 3.682 -3.171 1.00 96.75 239 GLU A C 1
ATOM 1931 O O . GLU A 1 239 ? -1.872 2.928 -3.625 1.00 96.75 239 GLU A O 1
ATOM 1936 N N . CYS A 1 240 ? 0.264 3.582 -3.564 1.00 98.56 240 CYS A N 1
ATOM 1937 C CA . CYS A 1 240 ? 0.704 2.500 -4.443 1.00 98.56 240 CYS A CA 1
ATOM 1938 C C . CYS A 1 240 ? 0.632 1.137 -3.742 1.00 98.56 240 CYS A C 1
ATOM 1940 O O . CYS A 1 240 ? 0.188 0.166 -4.347 1.00 98.56 240 CYS A O 1
ATOM 1942 N N . LEU A 1 241 ? 1.069 1.051 -2.482 1.00 98.62 241 LEU A N 1
ATOM 1943 C CA . LEU A 1 241 ? 1.039 -0.196 -1.715 1.00 98.62 241 LEU A CA 1
ATOM 1944 C C . LEU A 1 241 ? -0.386 -0.643 -1.385 1.00 98.62 241 LEU A C 1
ATOM 1946 O O . LEU A 1 241 ? -0.643 -1.839 -1.363 1.00 98.62 241 LEU A O 1
ATOM 1950 N N . GLU A 1 242 ? -1.318 0.291 -1.243 1.00 97.00 242 GLU A N 1
ATOM 1951 C CA . GLU A 1 242 ? -2.744 -0.003 -1.136 1.00 97.00 242 GLU A CA 1
ATOM 1952 C C . GLU A 1 242 ? -3.285 -0.701 -2.397 1.00 97.00 242 GLU A C 1
ATOM 1954 O O . GLU A 1 242 ? -3.958 -1.726 -2.316 1.00 97.00 242 GLU A O 1
ATOM 1959 N N . ARG A 1 243 ? -2.916 -0.209 -3.588 1.00 98.00 243 ARG A N 1
ATOM 1960 C CA . ARG A 1 243 ? -3.252 -0.881 -4.857 1.00 98.00 243 ARG A CA 1
ATOM 1961 C C . ARG A 1 243 ? -2.588 -2.246 -4.970 1.00 98.00 243 ARG A C 1
ATOM 1963 O O . ARG A 1 243 ? -3.197 -3.187 -5.465 1.00 98.00 243 ARG A O 1
ATOM 1970 N N . VAL A 1 244 ? -1.337 -2.363 -4.521 1.00 98.75 244 VAL A N 1
ATOM 1971 C CA . VAL A 1 244 ? -0.638 -3.655 -4.466 1.00 98.75 244 VAL A CA 1
ATOM 1972 C C . VAL A 1 244 ? -1.360 -4.621 -3.532 1.00 98.75 244 VAL A C 1
ATOM 1974 O O . VAL A 1 244 ? -1.486 -5.781 -3.899 1.00 98.75 244 VAL A O 1
ATOM 1977 N N . ARG A 1 245 ? -1.842 -4.170 -2.368 1.00 98.00 245 ARG A N 1
ATOM 1978 C CA . ARG A 1 245 ? -2.623 -4.984 -1.428 1.00 98.00 245 ARG A CA 1
ATOM 1979 C C . ARG A 1 245 ? -3.864 -5.553 -2.106 1.00 98.00 245 ARG A C 1
ATOM 1981 O O . ARG A 1 245 ? -4.034 -6.765 -2.094 1.00 98.00 245 ARG A O 1
ATOM 1988 N N . GLU A 1 246 ? -4.702 -4.703 -2.698 1.00 96.25 246 GLU A N 1
ATOM 1989 C CA . GLU A 1 246 ? -5.934 -5.155 -3.361 1.00 96.25 246 GLU A CA 1
ATOM 1990 C C . GLU A 1 246 ? -5.633 -6.141 -4.493 1.00 96.25 246 GLU A C 1
ATOM 1992 O O . GLU A 1 246 ? -6.226 -7.217 -4.559 1.00 96.25 246 GLU A O 1
ATOM 1997 N N . PHE A 1 247 ? -4.642 -5.825 -5.331 1.00 97.75 247 PHE A N 1
ATOM 1998 C CA . PHE A 1 247 ? -4.215 -6.716 -6.406 1.00 97.75 247 PHE A CA 1
ATOM 1999 C C . PHE A 1 247 ? -3.685 -8.055 -5.861 1.00 97.75 247 PHE A C 1
ATOM 2001 O O . PHE A 1 247 ? -4.010 -9.119 -6.378 1.00 97.75 247 PHE A O 1
ATOM 2008 N N . ALA A 1 248 ? -2.913 -8.027 -4.771 1.00 97.94 248 ALA A N 1
ATOM 2009 C CA . ALA A 1 248 ? -2.396 -9.222 -4.111 1.00 97.94 248 ALA A CA 1
ATOM 2010 C C . ALA A 1 248 ? -3.505 -10.093 -3.508 1.00 97.94 248 ALA A C 1
ATOM 2012 O O . ALA A 1 248 ? -3.412 -11.315 -3.571 1.00 97.94 248 ALA A O 1
ATOM 2013 N N . GLN A 1 249 ? -4.557 -9.487 -2.955 1.00 95.88 249 GLN A N 1
ATOM 2014 C CA . GLN A 1 249 ? -5.715 -10.211 -2.427 1.00 95.88 249 GLN A CA 1
ATOM 2015 C C . GLN A 1 249 ? -6.489 -10.919 -3.545 1.00 95.88 249 GLN A C 1
ATOM 2017 O O . GLN A 1 249 ? -6.841 -12.087 -3.387 1.00 95.88 249 GLN A O 1
ATOM 2022 N N . VAL A 1 250 ? -6.699 -10.249 -4.684 1.00 94.69 250 VAL A N 1
ATOM 2023 C CA . VAL A 1 250 ? -7.362 -10.834 -5.863 1.00 94.69 250 VAL A CA 1
ATOM 2024 C C . VAL A 1 250 ? -6.541 -11.988 -6.447 1.00 94.69 250 VAL A C 1
ATOM 2026 O O . VAL A 1 250 ? -7.077 -13.062 -6.710 1.00 94.69 250 VAL A O 1
ATOM 2029 N N . GLU A 1 251 ? -5.229 -11.798 -6.591 1.00 95.75 251 GLU A N 1
ATOM 2030 C CA . GLU A 1 251 ? -4.319 -12.777 -7.202 1.00 95.75 251 GLU A CA 1
ATOM 2031 C C . GLU A 1 251 ? -3.817 -13.861 -6.229 1.00 95.75 251 GLU A C 1
ATOM 2033 O O . GLU A 1 251 ? -3.039 -14.738 -6.626 1.00 95.75 251 GLU A O 1
ATOM 2038 N N . ASN A 1 252 ? -4.221 -13.793 -4.952 1.00 95.94 252 ASN A N 1
ATOM 2039 C CA . ASN A 1 252 ? -3.685 -14.599 -3.850 1.00 95.94 252 ASN A CA 1
ATOM 2040 C C . ASN A 1 252 ? -2.140 -14.623 -3.857 1.00 95.94 252 ASN A C 1
ATOM 2042 O O . ASN A 1 252 ? -1.497 -15.679 -3.905 1.00 95.94 252 ASN A O 1
ATOM 2046 N N . ALA A 1 253 ? -1.548 -13.430 -3.905 1.00 97.81 253 ALA A N 1
ATOM 2047 C CA . ALA A 1 253 ? -0.131 -13.225 -4.147 1.00 97.81 253 ALA A CA 1
ATOM 2048 C C . ALA A 1 253 ? 0.632 -12.726 -2.916 1.00 97.81 253 ALA A C 1
ATOM 2050 O O . ALA A 1 253 ? 0.132 -11.936 -2.118 1.00 97.81 253 ALA A O 1
ATOM 2051 N N . ASN A 1 254 ? 1.900 -13.119 -2.831 1.00 98.31 254 ASN A N 1
ATOM 2052 C CA . ASN A 1 254 ? 2.857 -12.585 -1.869 1.00 98.31 254 ASN A CA 1
ATOM 2053 C C . ASN A 1 254 ? 3.689 -11.465 -2.508 1.00 98.31 254 ASN A C 1
ATOM 2055 O O . ASN A 1 254 ? 3.952 -11.455 -3.718 1.00 98.31 254 ASN A O 1
ATOM 2059 N N . VAL A 1 255 ? 4.123 -10.510 -1.686 1.00 98.69 255 VAL A N 1
ATOM 2060 C CA . VAL A 1 255 ? 4.856 -9.323 -2.133 1.00 98.69 255 VAL A CA 1
ATOM 2061 C C . VAL A 1 255 ? 6.352 -9.481 -1.877 1.00 98.69 255 VAL A C 1
ATOM 2063 O O . VAL A 1 255 ? 6.798 -9.822 -0.784 1.00 98.69 255 VAL A O 1
ATOM 2066 N N . HIS A 1 256 ? 7.151 -9.163 -2.890 1.00 98.56 256 HIS A N 1
ATOM 2067 C CA . HIS A 1 256 ? 8.607 -9.193 -2.847 1.00 98.56 256 HIS A CA 1
ATOM 2068 C C . HIS A 1 256 ? 9.154 -7.832 -3.263 1.00 98.56 256 HIS A C 1
ATOM 2070 O O . HIS A 1 256 ? 8.681 -7.239 -4.229 1.00 98.56 256 HIS A O 1
ATOM 2076 N N . MET A 1 257 ? 10.158 -7.311 -2.565 1.00 98.19 257 MET A N 1
ATOM 2077 C CA . MET A 1 257 ? 10.708 -5.997 -2.906 1.00 98.19 257 MET A CA 1
ATOM 2078 C C . MET A 1 257 ? 12.166 -5.845 -2.474 1.00 98.19 257 MET A C 1
ATOM 2080 O O . MET A 1 257 ? 12.572 -6.446 -1.484 1.00 98.19 257 MET A O 1
ATOM 2084 N N . PRO A 1 258 ? 12.984 -5.032 -3.162 1.00 96.00 258 PRO A N 1
ATOM 2085 C CA . PRO A 1 258 ? 14.240 -4.563 -2.579 1.00 96.00 258 PRO A CA 1
ATOM 2086 C C . PRO A 1 258 ? 13.946 -3.573 -1.434 1.00 96.00 258 PRO A C 1
ATOM 2088 O O . PRO A 1 258 ? 12.788 -3.241 -1.170 1.00 96.00 258 PRO A O 1
ATOM 2091 N N . ARG A 1 259 ? 14.977 -2.984 -0.815 1.00 94.50 259 ARG A N 1
ATOM 2092 C CA . ARG A 1 259 ? 14.798 -1.760 -0.006 1.00 94.50 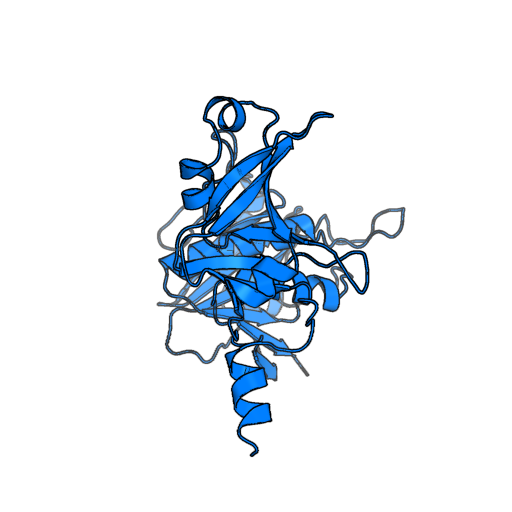259 ARG A CA 1
ATOM 2093 C C . ARG A 1 259 ? 14.362 -0.563 -0.863 1.00 94.50 259 ARG A C 1
ATOM 2095 O O . ARG A 1 259 ? 15.169 0.292 -1.241 1.00 94.50 259 ARG A O 1
ATOM 2102 N N . ILE A 1 260 ? 13.077 -0.513 -1.209 1.00 93.06 260 ILE A N 1
ATOM 2103 C CA . ILE A 1 260 ? 12.475 0.549 -2.016 1.00 93.06 260 ILE A CA 1
ATOM 2104 C C . ILE A 1 260 ? 12.615 1.918 -1.334 1.00 93.06 260 ILE A C 1
ATOM 2106 O O . ILE A 1 260 ? 12.599 2.042 -0.115 1.00 93.06 260 ILE A O 1
ATOM 2110 N N . GLY A 1 261 ? 12.782 2.975 -2.130 1.00 84.38 261 GLY A N 1
ATOM 2111 C CA . GLY A 1 261 ? 12.805 4.359 -1.641 1.00 84.38 261 GLY A CA 1
ATOM 2112 C C . GLY A 1 261 ? 14.110 4.825 -0.977 1.00 84.38 261 GLY A C 1
ATOM 2113 O O . GLY A 1 261 ? 14.333 6.030 -0.923 1.00 84.38 261 GLY A O 1
ATOM 2114 N N . CYS A 1 262 ? 15.011 3.933 -0.552 1.00 77.81 262 CYS A N 1
ATOM 2115 C CA . CYS A 1 262 ? 16.192 4.298 0.258 1.00 77.81 262 CYS A CA 1
ATOM 2116 C C . CYS A 1 262 ? 17.503 4.527 -0.506 1.00 77.81 262 CYS A C 1
ATOM 2118 O O . CYS A 1 262 ? 18.503 4.918 0.087 1.00 77.81 262 CYS A O 1
ATOM 2120 N N . GLY A 1 263 ? 17.509 4.305 -1.821 1.00 80.12 263 GLY A N 1
ATOM 2121 C CA . GLY A 1 263 ? 18.658 4.585 -2.682 1.00 80.12 263 GLY A CA 1
ATOM 2122 C C . GLY A 1 263 ? 18.620 5.999 -3.264 1.00 80.12 263 GLY A C 1
ATOM 2123 O O . GLY A 1 263 ? 18.537 7.001 -2.559 1.00 80.12 263 GLY A O 1
ATOM 2124 N N . LEU A 1 264 ? 18.623 6.082 -4.596 1.00 70.94 264 LEU A N 1
ATOM 2125 C CA . LEU A 1 264 ? 18.620 7.347 -5.347 1.00 70.94 264 LEU A CA 1
ATOM 2126 C C . LEU A 1 264 ? 17.420 8.260 -5.034 1.00 70.94 264 LEU A C 1
ATOM 2128 O O . LEU A 1 264 ? 17.505 9.472 -5.228 1.00 70.94 264 LEU A O 1
ATOM 2132 N N . ALA A 1 265 ? 16.319 7.688 -4.543 1.00 68.81 265 ALA A N 1
ATOM 2133 C CA . ALA A 1 265 ? 15.126 8.426 -4.142 1.00 68.81 265 ALA A CA 1
ATOM 2134 C C . ALA A 1 265 ? 15.294 9.179 -2.807 1.00 68.81 265 ALA A C 1
ATOM 2136 O O . ALA A 1 265 ? 14.510 10.088 -2.540 1.00 68.81 265 ALA A O 1
ATOM 2137 N N . GLY A 1 266 ? 16.311 8.842 -1.999 1.00 78.94 266 GLY A N 1
ATOM 2138 C CA . GLY A 1 266 ? 16.694 9.563 -0.781 1.00 78.94 266 GLY A CA 1
ATOM 2139 C C . GLY A 1 266 ? 15.716 9.456 0.392 1.00 78.94 266 GLY A C 1
ATOM 2140 O O . GLY A 1 266 ? 15.670 10.374 1.208 1.00 78.94 266 GLY A O 1
ATOM 2141 N N . GLY A 1 267 ? 14.904 8.400 0.449 1.00 84.12 267 GLY A N 1
ATOM 2142 C CA . GLY A 1 267 ? 13.956 8.139 1.531 1.00 84.12 267 GLY A CA 1
ATOM 2143 C C . GLY A 1 267 ? 14.562 7.430 2.743 1.00 84.12 267 GLY A C 1
ATOM 2144 O O . GLY A 1 267 ? 15.607 6.788 2.669 1.00 84.12 267 GLY A O 1
ATOM 2145 N N . GLU A 1 268 ? 13.862 7.529 3.867 1.00 91.88 268 GLU A N 1
ATOM 2146 C CA . GLU A 1 268 ? 14.174 6.871 5.134 1.00 91.88 268 GLU A CA 1
ATOM 2147 C C . GLU A 1 268 ? 13.468 5.515 5.181 1.00 91.88 268 GLU A C 1
ATOM 2149 O O . GLU A 1 268 ? 12.243 5.449 5.045 1.00 91.88 268 GLU A O 1
ATOM 2154 N N . TRP A 1 269 ? 14.225 4.437 5.402 1.00 94.50 269 TRP A N 1
ATOM 2155 C CA . TRP A 1 269 ? 13.653 3.087 5.408 1.00 94.50 269 TRP A CA 1
ATOM 2156 C C . TRP A 1 269 ? 12.610 2.910 6.502 1.00 94.50 269 TRP A C 1
ATOM 2158 O O . TRP A 1 269 ? 11.591 2.292 6.255 1.00 94.50 269 TRP A O 1
ATOM 2168 N N . THR A 1 270 ? 12.811 3.521 7.667 1.00 93.62 270 THR A N 1
ATOM 2169 C CA . THR A 1 270 ? 11.867 3.462 8.792 1.00 93.62 270 THR A CA 1
ATOM 2170 C C . THR A 1 270 ? 10.466 3.946 8.410 1.00 93.62 270 THR A C 1
ATOM 2172 O O . THR A 1 270 ? 9.482 3.350 8.830 1.00 93.62 270 THR A O 1
ATOM 2175 N N . LYS A 1 271 ? 10.358 4.982 7.567 1.00 94.44 271 LYS A N 1
ATOM 2176 C CA . LYS A 1 271 ? 9.068 5.484 7.063 1.00 94.44 271 LYS A CA 1
ATOM 2177 C C . LYS A 1 271 ? 8.455 4.552 6.021 1.00 94.44 271 LYS A C 1
ATOM 2179 O O . LYS A 1 271 ? 7.245 4.383 5.993 1.00 94.44 271 LYS A O 1
ATOM 2184 N N . ILE A 1 272 ? 9.278 3.968 5.151 1.00 96.50 272 ILE A N 1
ATOM 2185 C CA . ILE A 1 272 ? 8.821 2.978 4.164 1.00 96.50 272 ILE A CA 1
ATOM 2186 C C . ILE A 1 272 ? 8.330 1.710 4.869 1.00 96.50 272 ILE A C 1
ATOM 2188 O O . ILE A 1 272 ? 7.266 1.204 4.542 1.00 96.50 272 ILE A O 1
ATOM 2192 N N . GLU A 1 273 ? 9.078 1.238 5.861 1.00 96.44 273 GLU A N 1
ATOM 2193 C CA . GLU A 1 273 ? 8.752 0.084 6.690 1.00 96.44 273 GLU A CA 1
ATOM 2194 C C . GLU A 1 273 ? 7.442 0.293 7.458 1.00 96.44 273 GLU A C 1
ATOM 2196 O O . GLU A 1 273 ? 6.616 -0.613 7.482 1.00 96.44 273 GLU A O 1
ATOM 2201 N N . GLU A 1 274 ? 7.198 1.480 8.023 1.00 95.62 274 GLU A N 1
ATOM 2202 C CA . GLU A 1 274 ? 5.907 1.828 8.643 1.00 95.62 274 GLU A CA 1
ATOM 2203 C C . GLU A 1 274 ? 4.750 1.694 7.639 1.00 95.62 274 GLU A C 1
ATOM 2205 O O . GLU A 1 274 ? 3.766 1.017 7.919 1.00 95.62 274 GLU A O 1
ATOM 2210 N N . ILE A 1 275 ? 4.904 2.237 6.427 1.00 97.56 275 ILE A N 1
ATOM 2211 C CA . ILE A 1 275 ? 3.877 2.136 5.380 1.00 97.56 275 ILE A CA 1
ATOM 2212 C C . ILE A 1 275 ? 3.662 0.679 4.937 1.00 97.56 275 ILE A C 1
ATOM 2214 O O . ILE A 1 275 ? 2.524 0.271 4.736 1.00 97.56 275 ILE A O 1
ATOM 2218 N N . ILE A 1 276 ? 4.726 -0.118 4.789 1.00 98.25 276 ILE A N 1
ATOM 2219 C CA . ILE A 1 276 ? 4.610 -1.547 4.449 1.00 98.25 276 ILE A CA 1
ATOM 2220 C C . ILE A 1 276 ? 3.853 -2.300 5.547 1.00 98.25 276 ILE A C 1
ATOM 2222 O O . ILE A 1 276 ? 3.010 -3.142 5.239 1.00 98.25 276 ILE A O 1
ATOM 2226 N N . ASN A 1 277 ? 4.144 -2.008 6.817 1.00 97.69 277 ASN A N 1
ATOM 2227 C CA . ASN A 1 277 ? 3.451 -2.651 7.925 1.00 97.69 277 ASN A CA 1
ATOM 2228 C C . ASN A 1 277 ? 1.954 -2.318 7.921 1.00 97.69 277 ASN A C 1
ATOM 2230 O O . ASN A 1 277 ? 1.140 -3.224 8.064 1.00 97.69 277 ASN A O 1
ATOM 2234 N N . ASP A 1 278 ? 1.598 -1.056 7.693 1.00 97.00 278 ASP A N 1
ATOM 2235 C CA . ASP A 1 278 ? 0.200 -0.627 7.654 1.00 97.00 278 ASP A CA 1
ATOM 2236 C C . ASP A 1 278 ? -0.559 -1.193 6.444 1.00 97.00 278 ASP A C 1
ATOM 2238 O O . ASP A 1 278 ? -1.661 -1.704 6.597 1.00 97.00 278 ASP A O 1
ATOM 2242 N N . GLU A 1 279 ? 0.006 -1.101 5.236 1.00 97.31 279 GLU A N 1
ATOM 2243 C CA . GLU A 1 279 ? -0.738 -1.408 4.004 1.00 97.31 279 GLU A CA 1
ATOM 2244 C C . GLU A 1 279 ? -0.677 -2.886 3.610 1.00 97.31 279 GLU A C 1
ATOM 2246 O O . GLU A 1 279 ? -1.600 -3.389 2.974 1.00 97.31 279 GLU A O 1
ATOM 2251 N N . LEU A 1 280 ? 0.393 -3.603 3.970 1.00 98.38 280 LEU A N 1
ATOM 2252 C CA . LEU A 1 280 ? 0.569 -5.011 3.600 1.00 98.38 280 LEU A CA 1
ATOM 2253 C C . LEU A 1 280 ? 0.446 -5.936 4.811 1.00 98.38 280 LEU A C 1
ATOM 2255 O O . LEU A 1 280 ? -0.390 -6.837 4.810 1.00 98.38 280 LEU A O 1
ATOM 2259 N N . ILE A 1 281 ? 1.247 -5.716 5.857 1.00 98.25 281 ILE A N 1
ATOM 2260 C CA . ILE A 1 281 ? 1.320 -6.653 6.991 1.00 98.25 281 ILE A CA 1
ATOM 2261 C C . ILE A 1 281 ? 0.030 -6.658 7.813 1.00 98.25 281 ILE A C 1
ATOM 2263 O O . ILE A 1 281 ? -0.457 -7.733 8.159 1.00 98.25 281 ILE A O 1
ATOM 2267 N N . ALA A 1 282 ? -0.559 -5.490 8.084 1.00 97.44 282 ALA A N 1
ATOM 2268 C CA . ALA A 1 282 ? -1.835 -5.388 8.792 1.00 97.44 282 ALA A CA 1
ATOM 2269 C C . ALA A 1 282 ? -2.964 -6.118 8.053 1.00 97.44 282 ALA A C 1
ATOM 2271 O O . ALA A 1 282 ? -3.844 -6.686 8.691 1.00 97.44 282 ALA A O 1
ATOM 2272 N N . HIS A 1 283 ? -2.886 -6.165 6.721 1.00 96.69 283 HIS A N 1
ATOM 2273 C CA . HIS A 1 283 ? -3.819 -6.870 5.843 1.00 96.69 283 HIS A CA 1
ATOM 2274 C C . HIS A 1 283 ? -3.382 -8.306 5.514 1.00 96.69 283 HIS A C 1
ATOM 2276 O O . HIS A 1 283 ? -3.898 -8.906 4.574 1.00 96.69 283 HIS A O 1
ATOM 2282 N N . GLU A 1 284 ? -2.440 -8.856 6.289 1.00 96.69 284 GLU A N 1
ATOM 2283 C CA . GLU A 1 284 ? -1.983 -10.247 6.214 1.00 96.69 284 GLU A CA 1
ATOM 2284 C C . GLU A 1 284 ? -1.364 -10.626 4.851 1.00 96.69 284 GLU A C 1
ATOM 2286 O O . GLU A 1 284 ? -1.296 -11.800 4.487 1.00 96.69 284 GLU A O 1
ATOM 2291 N N . ILE A 1 285 ? -0.834 -9.639 4.116 1.00 97.81 285 ILE A N 1
ATOM 2292 C CA . ILE A 1 285 ? -0.090 -9.856 2.871 1.00 97.81 285 ILE A CA 1
ATOM 2293 C C . ILE A 1 285 ? 1.362 -10.193 3.202 1.00 97.81 285 ILE A C 1
ATOM 2295 O O . ILE A 1 285 ? 2.149 -9.340 3.637 1.00 97.81 285 ILE A O 1
ATOM 2299 N N . ARG A 1 286 ? 1.748 -11.452 2.965 1.00 98.00 286 ARG A N 1
ATOM 2300 C CA . ARG A 1 286 ? 3.119 -11.906 3.205 1.00 98.00 286 ARG A CA 1
ATOM 2301 C C . ARG A 1 286 ? 4.089 -11.087 2.360 1.00 98.00 286 ARG A C 1
ATOM 2303 O O . ARG A 1 286 ? 3.976 -11.034 1.137 1.00 98.00 286 ARG A O 1
ATOM 2310 N N . THR A 1 287 ? 5.061 -10.481 3.033 1.00 98.44 287 THR A N 1
ATOM 2311 C CA . THR A 1 287 ? 5.994 -9.543 2.411 1.00 98.44 287 THR A CA 1
ATOM 2312 C C . THR A 1 287 ? 7.439 -9.925 2.703 1.00 98.44 287 THR A C 1
ATOM 2314 O O . THR A 1 287 ? 7.815 -10.136 3.857 1.00 98.44 287 THR A O 1
ATOM 2317 N N . THR A 1 288 ? 8.267 -9.988 1.660 1.00 98.38 288 THR A N 1
ATOM 2318 C CA . THR A 1 288 ? 9.711 -10.229 1.762 1.00 98.38 288 THR A CA 1
ATOM 2319 C C . THR A 1 288 ? 10.509 -9.049 1.213 1.00 98.38 288 THR A C 1
ATOM 2321 O O . THR A 1 288 ? 10.361 -8.673 0.048 1.00 98.38 288 THR A O 1
ATOM 2324 N N . VAL A 1 289 ? 11.402 -8.501 2.038 1.00 97.94 289 VAL A N 1
ATOM 2325 C CA . VAL A 1 289 ? 12.360 -7.458 1.662 1.00 97.94 289 VAL A CA 1
ATOM 2326 C C . VAL A 1 289 ? 13.732 -8.077 1.427 1.00 97.94 289 VAL A C 1
ATOM 2328 O O . VAL A 1 289 ? 14.256 -8.812 2.265 1.00 97.94 289 VAL A O 1
ATOM 2331 N N . TYR A 1 290 ? 14.320 -7.754 0.280 1.00 96.12 290 TYR A N 1
ATOM 2332 C CA . TYR A 1 290 ? 15.614 -8.260 -0.147 1.00 96.12 290 TYR A CA 1
ATOM 2333 C C . TYR A 1 290 ? 16.702 -7.206 0.038 1.00 96.12 290 TYR A C 1
ATOM 2335 O O . TYR A 1 290 ? 16.635 -6.111 -0.533 1.00 96.12 290 TYR A O 1
ATOM 2343 N N . ASP A 1 291 ? 17.731 -7.590 0.786 1.00 89.88 291 ASP A N 1
ATOM 2344 C CA . ASP A 1 291 ? 18.973 -6.846 0.929 1.00 89.88 291 ASP A CA 1
ATOM 2345 C C . ASP A 1 291 ? 20.013 -7.410 -0.038 1.00 89.88 291 ASP A C 1
ATOM 2347 O O . ASP A 1 291 ? 20.323 -8.605 -0.024 1.00 89.88 291 ASP A O 1
ATOM 2351 N N . PHE A 1 292 ? 20.532 -6.539 -0.901 1.00 74.31 292 PHE A N 1
ATOM 2352 C CA . PHE A 1 292 ? 21.649 -6.867 -1.779 1.00 74.31 292 PHE A CA 1
ATOM 2353 C C . PHE A 1 292 ? 22.960 -6.614 -1.023 1.00 74.31 292 PHE A C 1
ATOM 2355 O O . PHE A 1 292 ? 23.063 -5.606 -0.320 1.00 74.31 292 PHE A O 1
ATOM 2362 N N . GLU A 1 293 ? 23.928 -7.525 -1.149 1.00 54.34 293 GLU A N 1
ATOM 2363 C CA . GLU A 1 293 ? 25.307 -7.312 -0.673 1.00 54.34 293 GLU A CA 1
ATOM 2364 C C . GLU A 1 293 ? 26.111 -6.436 -1.639 1.00 54.34 293 GLU A C 1
ATOM 2366 O O . GLU A 1 293 ? 25.983 -6.630 -2.872 1.00 54.34 293 GLU A O 1
#

InterPro domains:
  IPR002589 Macro domain [PS51154] (105-293)
  IPR002589 Macro domain [SM00506] (117-276)
  IPR043472 Macro domain-like [G3DSA:3.40.220.10] (117-293)
  IPR043472 Macro domain-like [SSF52949] (118-291)
  IPR050892 ADP-ribose derivative metabolism enzymes [PTHR12521] (118-292)

Radius of gyration: 20.68 Å; chains: 1; bounding box: 51×45×60 Å

Organism: NCBI:txid191564